Protein AF-A0A9P1BW56-F1 (afdb_monomer_lite)

pLDDT: mean 75.81, std 25.27, range [24.67, 98.69]

Organism: NCBI:txid2562237

Radius of gyration: 23.88 Å; chains: 1; bounding box: 72×47×69 Å

Sequence (304 aa):
MKHCDLHDIPIIEFSRRVSVASLTSDTSGSSTSTWSDEEEQALPVMCGFGGEELKRFHWVPPKGWDEHAQNLGISARNTLHWDGRAPLPIAPIGGKSWLLPCSDKLSLRIAKLQEKLKSCGWKIITSPVHIIESLGNKANLPGFADRIGMVDFLPMHFAAPESAVYPCVLKPCQGEFGKNSYICNSKDEVYKYAPEFSPKKWVLQELVPGNVEFSVSLLVSYGSIMDMVGMRYTYDRAVYIWPNVVEVHRELCLVPLRHVNIMAGSSMKEIMREFCSKAFKVPIVARYSKVLLHNNHPVPRPEK

Secondary structure (DSSP, 8-state):
-PPPP---------------------------------------------S-----EEEES-----HHHHHTT--GGGB----SPSSPPPPPTTS-PEEEESSHHHHHHHHHHHHHHHHTT-EE----HHHHHHHHSTTTHHHHHHHTT-GGGSPPEESSGGGPPSSEEEEESS-STTTT-EEESSHHHHHHH-TT--TTTEEEEE----SEEEEEEEEEETTEEEEEEEEEEEESSSS--TTSS-EEEEEEEPPPHHHHHHHTSHHHHHHHHHHHSSS-------EEEEE--SSPPPPPPPP-

Structure (mmCIF, N/CA/C/O backbone):
data_AF-A0A9P1BW56-F1
#
_entry.id   AF-A0A9P1BW56-F1
#
loop_
_atom_site.group_PDB
_atom_site.id
_atom_site.type_symbol
_atom_site.label_atom_id
_atom_site.label_alt_id
_atom_site.label_comp_id
_atom_site.label_asym_id
_atom_site.label_entity_id
_atom_site.label_seq_id
_atom_site.pdbx_PDB_ins_code
_atom_site.Cartn_x
_atom_site.Cartn_y
_atom_site.Cartn_z
_atom_site.occupancy
_atom_site.B_iso_or_equiv
_atom_site.auth_seq_id
_atom_site.auth_comp_id
_atom_site.auth_asym_id
_atom_site.auth_atom_id
_atom_site.pdbx_PDB_model_num
ATOM 1 N N . MET A 1 1 ? 4.064 -11.583 -38.861 1.00 34.97 1 MET A N 1
ATOM 2 C CA . MET A 1 1 ? 4.492 -11.387 -37.458 1.00 34.97 1 MET A CA 1
ATOM 3 C C . MET A 1 1 ? 5.599 -12.384 -37.176 1.00 34.97 1 MET A C 1
ATOM 5 O O . MET A 1 1 ? 5.361 -13.570 -37.344 1.00 34.97 1 MET A O 1
ATOM 9 N N . LYS A 1 2 ? 6.815 -11.919 -36.875 1.00 25.09 2 LYS A N 1
ATOM 10 C CA . LYS A 1 2 ? 7.948 -12.800 -36.565 1.00 25.09 2 LYS A CA 1
ATOM 11 C C . LYS A 1 2 ? 7.830 -13.240 -35.104 1.00 25.09 2 LYS A C 1
ATOM 13 O O . LYS A 1 2 ? 7.723 -12.383 -34.230 1.00 25.09 2 LYS A O 1
ATOM 18 N N . HIS A 1 3 ? 7.800 -14.549 -34.868 1.00 26.55 3 HIS A N 1
ATOM 19 C CA . HIS A 1 3 ? 7.976 -15.129 -33.541 1.00 26.55 3 HIS A CA 1
ATOM 20 C C . HIS A 1 3 ? 9.370 -14.739 -33.034 1.00 26.55 3 HIS A C 1
ATOM 22 O O . HIS A 1 3 ? 10.361 -14.999 -33.710 1.00 26.55 3 HIS A O 1
ATOM 28 N N . CYS A 1 4 ? 9.439 -14.058 -31.891 1.00 26.91 4 CYS A N 1
ATOM 29 C CA . CYS A 1 4 ? 10.695 -13.878 -31.171 1.00 26.91 4 CYS A CA 1
ATOM 30 C C . CYS A 1 4 ? 10.915 -15.110 -30.292 1.00 26.91 4 CYS A C 1
ATOM 32 O O . CYS A 1 4 ? 10.100 -15.378 -29.405 1.00 26.91 4 CYS A O 1
ATOM 34 N N . ASP A 1 5 ? 12.005 -15.831 -30.547 1.00 27.89 5 ASP A N 1
ATOM 35 C CA . ASP A 1 5 ? 12.479 -16.937 -29.719 1.00 27.89 5 ASP A CA 1
ATOM 36 C C . ASP A 1 5 ? 12.847 -16.450 -28.308 1.00 27.89 5 ASP A C 1
ATOM 38 O O . ASP A 1 5 ? 13.443 -15.389 -28.116 1.00 27.89 5 ASP A O 1
ATOM 42 N N . LEU A 1 6 ? 12.422 -17.222 -27.305 1.00 35.75 6 LEU A N 1
ATOM 43 C CA . LEU A 1 6 ? 12.270 -16.827 -25.897 1.00 35.75 6 LEU A CA 1
ATOM 44 C C . LEU A 1 6 ? 13.257 -17.539 -24.946 1.00 35.75 6 LEU A C 1
ATOM 46 O O . LEU A 1 6 ? 12.950 -17.716 -23.767 1.00 35.75 6 LEU A O 1
ATOM 50 N N . HIS A 1 7 ? 14.434 -17.946 -25.424 1.00 27.62 7 HIS A N 1
ATOM 51 C CA . HIS A 1 7 ? 15.314 -18.842 -24.660 1.00 27.62 7 HIS A CA 1
ATOM 52 C C . HIS A 1 7 ? 16.294 -18.191 -23.660 1.00 27.62 7 HIS A C 1
ATOM 54 O O . HIS A 1 7 ? 16.803 -18.913 -22.812 1.00 27.62 7 HIS A O 1
ATOM 60 N N . ASP A 1 8 ? 16.465 -16.862 -23.617 1.00 29.48 8 ASP A N 1
ATOM 61 C CA . ASP A 1 8 ? 17.537 -16.245 -22.804 1.00 29.48 8 ASP A CA 1
ATOM 62 C C . ASP A 1 8 ? 17.050 -15.250 -21.736 1.00 29.48 8 ASP A C 1
ATOM 64 O O . ASP A 1 8 ? 17.411 -14.069 -21.727 1.00 29.48 8 ASP A O 1
ATOM 68 N N . ILE A 1 9 ? 16.237 -15.712 -20.783 1.00 35.47 9 ILE A N 1
ATOM 69 C CA . ILE A 1 9 ? 16.139 -15.026 -19.485 1.00 35.47 9 ILE A CA 1
ATOM 70 C C . ILE A 1 9 ? 16.822 -15.923 -18.455 1.00 35.47 9 ILE A C 1
ATOM 72 O O . ILE A 1 9 ? 16.232 -16.947 -18.104 1.00 35.47 9 ILE A O 1
ATOM 76 N N . PRO A 1 10 ? 18.019 -15.569 -17.945 1.00 29.70 10 PRO A N 1
ATOM 77 C CA . PRO A 1 10 ? 18.605 -16.301 -16.836 1.00 29.70 10 PRO A CA 1
ATOM 78 C C . PRO A 1 10 ? 17.629 -16.231 -15.661 1.00 29.70 10 PRO A C 1
ATOM 80 O O . PRO A 1 10 ? 17.322 -15.150 -15.146 1.00 29.70 10 PRO A O 1
ATOM 83 N N . ILE A 1 11 ? 17.096 -17.391 -15.278 1.00 32.06 11 ILE A N 1
ATOM 84 C CA . ILE A 1 11 ? 16.455 -17.566 -13.983 1.00 32.06 11 ILE A CA 1
ATOM 85 C C . ILE A 1 11 ? 17.579 -17.336 -12.977 1.00 32.06 11 ILE A C 1
ATOM 87 O O . ILE A 1 11 ? 18.513 -18.125 -12.894 1.00 32.06 11 ILE A O 1
ATOM 91 N N . ILE A 1 12 ? 17.534 -16.206 -12.275 1.00 32.53 12 ILE A N 1
ATOM 92 C CA . ILE A 1 12 ? 18.401 -15.987 -11.123 1.00 32.53 12 ILE A CA 1
ATOM 93 C C . ILE A 1 12 ? 17.912 -16.982 -10.069 1.00 32.53 12 ILE A C 1
ATOM 95 O O . ILE A 1 12 ? 16.892 -16.741 -9.423 1.00 32.53 12 ILE A O 1
ATOM 99 N N . GLU A 1 13 ? 18.586 -18.127 -9.952 1.00 24.67 13 GLU A N 1
ATOM 100 C CA . GLU A 1 13 ? 18.409 -19.029 -8.819 1.00 24.67 13 GLU A CA 1
ATOM 101 C C . GLU A 1 13 ? 18.836 -18.281 -7.556 1.00 24.67 13 GLU A C 1
ATOM 103 O O . GLU A 1 13 ? 20.014 -18.183 -7.216 1.00 24.67 13 GLU A O 1
ATOM 108 N N . PHE A 1 14 ? 17.858 -17.738 -6.835 1.00 30.31 14 PHE A N 1
ATOM 109 C CA . PHE A 1 14 ? 18.041 -17.413 -5.431 1.00 30.31 14 PHE A CA 1
ATOM 110 C C . PHE A 1 14 ? 18.106 -18.738 -4.667 1.00 30.31 14 PHE A C 1
ATOM 112 O O . PHE A 1 14 ? 17.099 -19.233 -4.165 1.00 30.31 14 PHE A O 1
ATOM 119 N N . SER A 1 15 ? 19.298 -19.336 -4.601 1.00 26.56 15 SER A N 1
ATOM 120 C CA . SER A 1 15 ? 19.574 -20.451 -3.697 1.00 26.56 15 SER A CA 1
ATOM 121 C C . SER A 1 15 ? 19.468 -19.945 -2.257 1.00 26.56 15 SER A C 1
ATOM 123 O O . SER A 1 15 ? 20.431 -19.476 -1.653 1.00 26.56 15 SER A O 1
ATOM 125 N N . ARG A 1 16 ? 18.255 -19.978 -1.698 1.00 37.00 16 ARG A N 1
ATOM 126 C CA . ARG A 1 16 ? 18.037 -19.789 -0.265 1.00 37.00 16 ARG A CA 1
ATOM 127 C C . ARG A 1 16 ? 18.418 -21.082 0.448 1.00 37.00 16 ARG A C 1
ATOM 129 O O . ARG A 1 16 ? 17.570 -21.932 0.698 1.00 37.00 16 ARG A O 1
ATOM 136 N N . ARG A 1 17 ? 19.683 -21.198 0.861 1.00 28.56 17 ARG A N 1
ATOM 137 C CA . ARG A 1 17 ? 20.020 -21.991 2.052 1.00 28.56 17 ARG A CA 1
ATOM 138 C C . ARG A 1 17 ? 19.506 -21.238 3.279 1.00 28.56 17 ARG A C 1
ATOM 140 O O . ARG A 1 17 ? 20.259 -20.548 3.954 1.00 28.56 17 ARG A O 1
ATOM 147 N N . VAL A 1 18 ? 18.211 -21.347 3.563 1.00 31.17 18 VAL A N 1
ATOM 148 C CA . VAL A 1 18 ? 17.734 -21.150 4.935 1.00 31.17 18 VAL A CA 1
ATOM 149 C C . VAL A 1 18 ? 17.881 -22.507 5.607 1.00 31.17 18 VAL A C 1
ATOM 151 O O . VAL A 1 18 ? 16.961 -23.320 5.601 1.00 31.17 18 VAL A O 1
ATOM 154 N N . SER A 1 19 ? 19.079 -22.784 6.122 1.00 27.58 19 SER A N 1
ATOM 155 C CA . SER A 1 19 ? 19.258 -23.875 7.074 1.00 27.58 19 SER A CA 1
ATOM 156 C C . SER A 1 19 ? 18.513 -23.479 8.342 1.00 27.58 19 SER A C 1
ATOM 158 O O . SER A 1 19 ? 19.001 -22.680 9.136 1.00 27.58 19 SER A O 1
ATOM 160 N N . VAL A 1 20 ? 17.297 -23.997 8.510 1.00 32.00 20 VAL A N 1
ATOM 161 C CA . VAL A 1 20 ? 16.602 -23.951 9.795 1.00 32.00 20 VAL A CA 1
ATOM 162 C C . VAL A 1 20 ? 17.355 -24.912 10.708 1.00 32.00 20 VAL A C 1
ATOM 164 O O . VAL A 1 20 ? 17.141 -26.121 10.664 1.00 32.00 20 VAL A O 1
ATOM 167 N N . ALA A 1 21 ? 18.309 -24.384 11.473 1.00 28.59 21 ALA A N 1
ATOM 168 C CA . ALA A 1 21 ? 18.941 -25.140 12.539 1.00 28.59 21 ALA A CA 1
ATOM 169 C C . ALA A 1 21 ? 17.858 -25.503 13.565 1.00 28.59 21 ALA A C 1
ATOM 171 O O . ALA A 1 21 ? 17.218 -24.632 14.155 1.00 28.59 21 ALA A O 1
ATOM 172 N N . SER A 1 22 ? 17.619 -26.802 13.721 1.00 29.30 22 SER A N 1
ATOM 173 C CA . SER A 1 22 ? 16.756 -27.363 14.753 1.00 29.30 22 SER A CA 1
ATOM 174 C C . SER A 1 22 ? 17.381 -27.081 16.119 1.00 29.30 22 SER A C 1
ATOM 176 O O . SER A 1 22 ? 18.400 -27.673 16.464 1.00 29.30 22 SER A O 1
ATOM 178 N N . LEU A 1 23 ? 16.784 -26.175 16.893 1.00 30.45 23 LEU A N 1
ATOM 179 C CA . LEU A 1 23 ? 17.118 -25.977 18.302 1.00 30.45 23 LEU A CA 1
ATOM 180 C C . LEU A 1 23 ? 16.496 -27.118 19.116 1.00 30.45 23 LEU A C 1
ATOM 182 O O . LEU A 1 23 ? 15.339 -27.043 19.523 1.00 30.45 23 LEU A O 1
ATOM 186 N N . THR A 1 24 ? 17.260 -28.184 19.341 1.00 32.53 24 THR A N 1
ATOM 187 C CA . THR A 1 24 ? 17.012 -29.113 20.448 1.00 32.53 24 THR A CA 1
ATOM 188 C C . THR A 1 24 ? 17.707 -28.565 21.687 1.00 32.53 24 THR A C 1
ATOM 190 O O . THR A 1 24 ? 18.927 -28.410 21.710 1.00 32.53 24 THR A O 1
ATOM 193 N N . SER A 1 25 ? 16.915 -28.227 22.698 1.00 37.78 25 SER A N 1
ATOM 194 C CA . SER A 1 25 ? 17.378 -27.891 24.037 1.00 37.78 25 SER A CA 1
ATOM 195 C C . SER A 1 25 ? 17.891 -29.148 24.730 1.00 37.78 25 SER A C 1
ATOM 197 O O . SER A 1 25 ? 17.093 -30.045 24.981 1.00 37.78 25 SER A O 1
ATOM 199 N N . ASP A 1 26 ? 19.171 -29.178 25.088 1.00 32.84 26 ASP A N 1
ATOM 200 C CA . ASP A 1 26 ? 19.658 -30.045 26.154 1.00 32.84 26 ASP A CA 1
ATOM 201 C C . ASP A 1 26 ? 20.701 -29.329 27.008 1.00 32.84 26 ASP A C 1
ATOM 203 O O . ASP A 1 26 ? 21.383 -28.391 26.595 1.00 32.84 26 ASP A O 1
ATOM 207 N N . THR A 1 27 ? 20.715 -29.743 28.266 1.00 40.59 27 THR A N 1
ATOM 208 C CA . THR A 1 27 ? 21.212 -29.005 29.421 1.00 40.59 27 THR A CA 1
ATOM 209 C C . THR A 1 27 ? 22.576 -29.557 29.835 1.00 40.59 27 THR A C 1
ATOM 211 O O . THR A 1 27 ? 22.789 -30.763 29.789 1.00 40.59 27 THR A O 1
ATOM 214 N N . SER A 1 28 ? 23.431 -28.680 30.373 1.00 43.50 28 SER A N 1
ATOM 215 C CA . SER A 1 28 ? 24.605 -28.960 31.224 1.00 43.50 28 SER A CA 1
ATOM 216 C C . SER A 1 28 ? 25.867 -29.570 30.586 1.00 43.50 28 SER A C 1
ATOM 218 O O . SER A 1 28 ? 25.848 -30.635 29.985 1.00 43.50 28 SER A O 1
ATOM 220 N N . GLY A 1 29 ? 27.007 -28.909 30.822 1.00 35.25 29 GLY A N 1
ATOM 221 C CA . GLY A 1 29 ? 28.340 -29.454 30.556 1.00 35.25 29 GLY A CA 1
ATOM 222 C C . GLY A 1 29 ? 29.422 -28.378 30.502 1.00 35.25 29 GLY A C 1
ATOM 223 O O . GLY A 1 29 ? 29.647 -27.771 29.464 1.00 35.25 29 GLY A O 1
ATOM 224 N N . SER A 1 30 ? 30.075 -28.132 31.637 1.00 43.94 30 SER A N 1
ATOM 225 C CA . SER A 1 30 ? 31.280 -27.304 31.749 1.00 43.94 30 SER A CA 1
ATOM 226 C C . SER A 1 30 ? 32.489 -28.066 31.205 1.00 43.94 30 SER A C 1
ATOM 228 O O . SER A 1 30 ? 32.797 -29.144 31.712 1.00 43.94 30 SER A O 1
ATOM 230 N N . SER A 1 31 ? 33.198 -27.497 30.229 1.00 37.38 31 SER A N 1
ATOM 231 C CA . SER A 1 31 ? 34.573 -27.892 29.905 1.00 37.38 31 SER A CA 1
ATOM 232 C C . SER A 1 31 ? 35.261 -26.837 29.040 1.00 37.38 31 SER A C 1
ATOM 234 O O . SER A 1 31 ? 34.870 -26.575 27.906 1.00 37.38 31 SER A O 1
ATOM 236 N N . THR A 1 32 ? 36.308 -26.245 29.605 1.00 41.41 32 THR A N 1
ATOM 237 C CA . THR A 1 32 ? 37.300 -25.393 28.950 1.00 41.41 32 THR A CA 1
ATOM 238 C C . THR A 1 32 ? 38.093 -26.183 27.910 1.00 41.41 32 THR A C 1
ATOM 240 O O . THR A 1 32 ? 38.801 -27.123 28.271 1.00 41.41 32 THR A O 1
ATOM 243 N N . SER A 1 33 ? 38.032 -25.771 26.643 1.00 36.00 33 SER A N 1
ATOM 244 C CA . SER A 1 33 ? 38.995 -26.184 25.619 1.00 36.00 33 SER A CA 1
ATOM 245 C C . SER A 1 33 ? 39.446 -24.977 24.808 1.00 36.00 33 SER A C 1
ATOM 247 O O . SER A 1 33 ? 38.627 -24.255 24.243 1.00 36.00 33 SER A O 1
ATOM 249 N N . THR A 1 34 ? 40.756 -24.793 24.781 1.00 42.97 34 THR A N 1
ATOM 250 C CA . THR A 1 34 ? 41.540 -23.832 24.013 1.00 42.97 34 THR A CA 1
ATOM 251 C C . THR A 1 34 ? 41.378 -24.107 22.517 1.00 42.97 34 THR A C 1
ATOM 253 O O . THR A 1 34 ? 41.700 -25.204 22.067 1.00 42.97 34 THR A O 1
ATOM 256 N N . TRP A 1 35 ? 40.876 -23.131 21.758 1.00 32.72 35 TRP A N 1
ATOM 257 C CA . TRP A 1 35 ? 40.854 -23.162 20.294 1.00 32.72 35 TRP A CA 1
ATOM 258 C C . TRP A 1 35 ? 41.879 -22.159 19.781 1.00 32.72 35 TRP A C 1
ATOM 260 O O . TRP A 1 35 ? 41.891 -21.003 20.193 1.00 32.72 35 TRP A O 1
ATOM 270 N N . SER A 1 36 ? 42.788 -22.663 18.958 1.00 36.25 36 SER A N 1
ATOM 271 C CA . SER A 1 36 ? 43.824 -21.924 18.255 1.00 36.25 36 SER A CA 1
ATOM 272 C C . SER A 1 36 ? 43.216 -21.089 17.134 1.00 36.25 36 SER A C 1
ATOM 274 O O . SER A 1 36 ? 42.473 -21.615 16.304 1.00 36.25 36 SER A O 1
ATOM 276 N N . ASP A 1 37 ? 43.579 -19.811 17.118 1.00 36.34 37 ASP A N 1
ATOM 277 C CA . ASP A 1 37 ? 43.318 -18.860 16.044 1.00 36.34 37 ASP A CA 1
ATOM 278 C C . ASP A 1 37 ? 44.071 -19.285 14.770 1.00 36.34 37 ASP A C 1
ATOM 280 O O . ASP A 1 37 ? 45.261 -19.013 14.611 1.00 36.34 37 ASP A O 1
ATOM 284 N N . GLU A 1 38 ? 43.383 -19.963 13.852 1.00 38.28 38 GLU A N 1
ATOM 285 C CA . GLU A 1 38 ? 43.771 -19.989 12.439 1.00 38.28 38 GLU A CA 1
ATOM 286 C C . GLU A 1 38 ? 42.902 -18.969 11.701 1.00 38.28 38 GLU A C 1
ATOM 288 O O . GLU A 1 38 ? 41.774 -19.227 11.285 1.00 38.28 38 GLU A O 1
ATOM 293 N N . GLU A 1 39 ? 43.442 -17.755 11.626 1.00 37.12 39 GLU A N 1
ATOM 294 C CA . GLU A 1 39 ? 42.880 -16.611 10.924 1.00 37.12 39 GLU A CA 1
ATOM 295 C C . GLU A 1 39 ? 42.938 -16.878 9.410 1.00 37.12 39 GLU A C 1
ATOM 297 O O . GLU A 1 39 ? 43.963 -16.718 8.742 1.00 37.12 39 GLU A O 1
ATOM 302 N N . GLU A 1 40 ? 41.819 -17.358 8.873 1.00 34.66 40 GLU A N 1
ATOM 303 C CA . GLU A 1 40 ? 41.580 -17.560 7.449 1.00 34.66 40 GLU A CA 1
ATOM 304 C C . GLU A 1 40 ? 41.659 -16.200 6.731 1.00 34.66 40 GLU A C 1
ATOM 306 O O . GLU A 1 40 ? 40.741 -15.377 6.788 1.00 34.66 40 GLU A O 1
ATOM 311 N N . GLN A 1 41 ? 42.792 -15.931 6.073 1.00 33.50 41 GLN A N 1
ATOM 312 C CA . GLN A 1 41 ? 42.970 -14.753 5.224 1.00 33.50 41 GLN A CA 1
ATOM 313 C C . GLN A 1 41 ? 42.002 -14.822 4.038 1.00 33.50 41 GLN A C 1
ATOM 315 O O . GLN A 1 41 ? 42.298 -15.396 2.988 1.00 33.50 41 GLN A O 1
ATOM 320 N N . ALA A 1 42 ? 40.838 -14.195 4.197 1.00 33.16 42 ALA A N 1
ATOM 321 C CA . ALA A 1 42 ? 39.928 -13.904 3.106 1.00 33.16 42 ALA A CA 1
ATOM 322 C C . ALA A 1 42 ? 40.635 -12.978 2.106 1.00 33.16 42 ALA A C 1
ATOM 324 O O . ALA A 1 42 ? 40.807 -11.779 2.338 1.00 33.16 42 ALA A O 1
ATOM 325 N N . LEU A 1 43 ? 41.065 -13.547 0.979 1.00 29.83 43 LEU A N 1
ATOM 326 C CA . LEU A 1 43 ? 41.562 -12.770 -0.146 1.00 29.83 43 LEU A CA 1
ATOM 327 C C . LEU A 1 43 ? 40.463 -11.795 -0.605 1.00 29.83 43 LEU A C 1
ATOM 329 O O . LEU A 1 43 ? 39.317 -12.216 -0.801 1.00 29.83 43 LEU A O 1
ATOM 333 N N . PRO A 1 44 ? 40.777 -10.504 -0.809 1.00 32.09 44 PRO A N 1
ATOM 334 C CA . PRO A 1 44 ? 39.810 -9.551 -1.320 1.00 32.09 44 PRO A CA 1
ATOM 335 C C . PRO A 1 44 ? 39.358 -9.995 -2.712 1.00 32.09 44 PRO A C 1
ATOM 337 O O . PRO A 1 44 ? 40.172 -10.173 -3.621 1.00 32.09 44 PRO A O 1
ATOM 340 N N . VAL A 1 45 ? 38.045 -10.160 -2.881 1.00 31.64 45 VAL A N 1
ATOM 341 C CA . VAL A 1 45 ? 37.415 -10.322 -4.193 1.00 31.64 45 VAL A CA 1
ATOM 342 C C . VAL A 1 45 ? 37.703 -9.052 -4.992 1.00 31.64 45 VAL A C 1
ATOM 344 O O . VAL A 1 45 ? 37.053 -8.021 -4.835 1.00 31.64 45 VAL A O 1
ATOM 347 N N . MET A 1 46 ? 38.740 -9.120 -5.821 1.00 26.28 46 MET A N 1
ATOM 348 C CA . MET A 1 46 ? 39.112 -8.081 -6.770 1.00 26.28 46 MET A CA 1
ATOM 349 C C . MET A 1 46 ? 38.042 -8.025 -7.864 1.00 26.28 46 MET A C 1
ATOM 351 O O . MET A 1 46 ? 38.104 -8.750 -8.856 1.00 26.28 46 MET A O 1
ATOM 355 N N . CYS A 1 47 ? 37.038 -7.167 -7.682 1.00 30.14 47 CYS A N 1
ATOM 356 C CA . CYS A 1 47 ? 36.124 -6.789 -8.753 1.00 30.14 47 CYS A CA 1
ATOM 357 C C . CYS A 1 47 ? 36.925 -6.064 -9.844 1.00 30.14 47 CYS A C 1
ATOM 359 O O . CYS A 1 47 ? 37.453 -4.975 -9.626 1.00 30.14 47 CYS A O 1
ATOM 361 N N . GLY A 1 48 ? 37.044 -6.693 -11.014 1.00 34.88 48 GLY A N 1
ATOM 362 C CA . GLY A 1 48 ? 37.747 -6.139 -12.165 1.00 34.88 48 GLY A CA 1
ATOM 363 C C . GLY A 1 48 ? 37.165 -4.794 -12.604 1.00 34.88 48 GLY A C 1
ATOM 364 O O . GLY A 1 48 ? 35.997 -4.692 -12.973 1.00 34.88 48 GLY A O 1
ATOM 365 N N . PHE A 1 49 ? 38.005 -3.763 -12.601 1.00 42.44 49 PHE A N 1
ATOM 366 C CA . PHE A 1 49 ? 37.738 -2.471 -13.223 1.00 42.44 49 PHE A CA 1
ATOM 367 C C . PHE A 1 49 ? 37.996 -2.590 -14.731 1.00 42.44 49 PHE A C 1
ATOM 369 O O . PHE A 1 49 ? 39.143 -2.752 -15.141 1.00 42.44 49 PHE A O 1
ATOM 376 N N . GLY A 1 50 ? 36.955 -2.530 -15.570 1.00 42.94 50 GLY A N 1
ATOM 377 C CA . GLY A 1 50 ? 37.167 -2.596 -17.024 1.00 42.94 50 GLY A CA 1
ATOM 378 C C . GLY A 1 50 ? 35.954 -2.496 -17.952 1.00 42.94 50 GLY A C 1
ATOM 379 O O . GLY A 1 50 ? 36.106 -2.710 -19.150 1.00 42.94 50 GLY A O 1
ATOM 380 N N . GLY A 1 51 ? 34.763 -2.163 -17.457 1.00 52.25 51 GLY A N 1
ATOM 381 C CA . GLY A 1 51 ? 33.606 -1.856 -18.298 1.00 52.25 51 GLY A CA 1
ATOM 382 C C . GLY A 1 51 ? 32.655 -0.949 -17.533 1.00 52.25 51 GLY A C 1
ATOM 383 O O . GLY A 1 51 ? 32.478 -1.143 -16.333 1.00 52.25 51 GLY A O 1
ATOM 384 N N . GLU A 1 52 ? 32.079 0.063 -18.184 1.00 59.25 52 GLU A N 1
ATOM 385 C CA . GLU A 1 52 ? 31.002 0.844 -17.572 1.00 59.25 52 GLU A CA 1
ATOM 386 C C . GLU A 1 52 ? 29.878 -0.116 -17.177 1.00 59.25 52 GLU A C 1
ATOM 388 O O . GLU A 1 52 ? 29.172 -0.662 -18.026 1.00 59.25 52 GLU A O 1
ATOM 393 N N . GLU A 1 53 ? 29.748 -0.371 -15.878 1.00 66.06 53 GLU A N 1
ATOM 394 C CA . GLU A 1 53 ? 28.724 -1.251 -15.344 1.00 66.06 53 GLU A CA 1
ATOM 395 C C . GLU A 1 53 ? 27.355 -0.640 -15.666 1.00 66.06 53 GLU A C 1
ATOM 397 O O . GLU A 1 53 ? 26.924 0.355 -15.073 1.00 66.06 53 GLU A O 1
ATOM 402 N N . LEU A 1 54 ? 26.692 -1.194 -16.685 1.00 67.38 54 LEU A N 1
ATOM 403 C CA . LEU A 1 54 ? 25.398 -0.722 -17.160 1.00 67.38 54 LEU A CA 1
ATOM 404 C C . LEU A 1 54 ? 24.378 -0.828 -16.028 1.00 67.38 54 LEU A C 1
ATOM 406 O O . LEU A 1 54 ? 23.871 -1.902 -15.699 1.00 67.38 54 LEU A O 1
ATOM 410 N N . LYS A 1 55 ? 24.045 0.326 -15.453 1.00 73.38 55 LYS A N 1
ATOM 411 C CA . LYS A 1 55 ? 23.077 0.443 -14.366 1.00 73.38 55 LYS A CA 1
ATOM 412 C C . LYS A 1 55 ? 21.708 -0.027 -14.827 1.00 73.38 55 LYS A C 1
ATOM 414 O O . LYS A 1 55 ? 21.022 0.609 -15.633 1.00 73.38 55 LYS A O 1
ATOM 419 N N . ARG A 1 56 ? 21.306 -1.173 -14.288 1.00 83.38 56 ARG A N 1
ATOM 420 C CA . ARG A 1 56 ? 20.079 -1.855 -14.693 1.00 83.38 56 ARG A CA 1
ATOM 421 C C . ARG A 1 56 ? 18.824 -1.246 -14.072 1.00 83.38 56 ARG A C 1
ATOM 423 O O . ARG A 1 56 ? 17.781 -1.303 -14.712 1.00 83.38 56 ARG A O 1
ATOM 430 N N . PHE A 1 57 ? 18.893 -0.658 -12.880 1.00 87.56 57 PHE A N 1
ATOM 431 C CA . PHE A 1 57 ? 17.719 -0.178 -12.139 1.00 87.56 57 PHE A CA 1
ATOM 432 C C . PHE A 1 57 ? 17.887 1.274 -11.706 1.00 87.56 57 PHE A C 1
ATOM 434 O O . PHE A 1 57 ? 18.955 1.641 -11.224 1.00 87.56 57 PHE A O 1
ATOM 441 N N . HIS A 1 58 ? 16.830 2.073 -11.863 1.00 89.75 58 HIS A N 1
ATOM 442 C CA . HIS A 1 58 ? 16.769 3.469 -11.447 1.00 89.75 58 HIS A CA 1
ATOM 443 C C . HIS A 1 58 ? 15.547 3.723 -10.565 1.00 89.75 58 HIS A C 1
ATOM 445 O O . HIS A 1 58 ? 14.418 3.430 -10.960 1.00 89.75 58 HIS A O 1
ATOM 451 N N . TRP A 1 59 ? 15.772 4.288 -9.383 1.00 89.56 59 TRP A N 1
ATOM 452 C CA . TRP A 1 59 ? 14.730 4.632 -8.417 1.00 89.56 59 TRP A CA 1
ATOM 453 C C . TRP A 1 59 ? 14.208 6.050 -8.609 1.00 89.56 59 TRP A C 1
ATOM 455 O O . TRP A 1 59 ? 14.987 6.978 -8.835 1.00 89.56 59 TRP A O 1
ATOM 465 N N . VAL A 1 60 ? 12.891 6.222 -8.484 1.00 90.25 60 VAL A N 1
ATOM 466 C CA . VAL A 1 60 ? 12.245 7.532 -8.575 1.00 90.25 60 VAL A CA 1
ATOM 467 C C . VAL A 1 60 ? 11.097 7.686 -7.551 1.00 90.25 60 VAL A C 1
ATOM 469 O O . VAL A 1 60 ? 10.244 6.800 -7.467 1.00 90.25 60 VAL A O 1
ATOM 472 N N . PRO A 1 61 ? 11.014 8.796 -6.780 1.00 86.38 61 PRO A N 1
ATOM 473 C CA . PRO A 1 61 ? 12.067 9.799 -6.640 1.00 86.38 61 PRO A CA 1
ATOM 474 C C . PRO A 1 61 ? 13.225 9.180 -5.835 1.00 86.38 61 PRO A C 1
ATOM 476 O O . PRO A 1 61 ? 13.114 8.030 -5.398 1.00 86.38 61 PRO A O 1
ATOM 479 N N . PRO A 1 62 ? 14.326 9.903 -5.592 1.00 82.00 62 PRO A N 1
ATOM 480 C CA . PRO A 1 62 ? 15.355 9.403 -4.699 1.00 82.00 62 PRO A CA 1
ATOM 481 C C . PRO A 1 62 ? 14.737 9.193 -3.316 1.00 82.00 62 PRO A C 1
ATOM 483 O O . PRO A 1 62 ? 14.214 10.125 -2.704 1.00 82.00 62 PRO A O 1
ATOM 486 N N . LYS A 1 63 ? 14.743 7.946 -2.854 1.00 74.19 63 LYS A N 1
ATOM 487 C CA . LYS A 1 63 ? 14.473 7.590 -1.463 1.00 74.19 63 LYS A CA 1
ATOM 488 C C . LYS A 1 63 ? 15.826 7.437 -0.770 1.00 74.19 63 LYS A C 1
ATOM 490 O O . LYS A 1 63 ? 16.808 7.138 -1.449 1.00 74.19 63 LYS A O 1
ATOM 495 N N . GLY A 1 64 ? 15.883 7.716 0.534 1.00 62.91 64 GLY A N 1
ATOM 496 C CA . GLY A 1 64 ? 17.124 7.668 1.313 1.00 62.91 64 GLY A CA 1
ATOM 497 C C . GLY A 1 64 ? 17.954 6.423 0.993 1.00 62.91 64 GLY A C 1
ATOM 498 O O . GLY A 1 64 ? 17.405 5.341 0.798 1.00 62.91 64 GLY A O 1
ATOM 499 N N . TRP A 1 65 ? 19.266 6.611 0.875 1.00 59.19 65 TRP A N 1
ATOM 500 C CA . TRP A 1 65 ? 20.210 5.554 0.528 1.00 59.19 65 TRP A CA 1
ATOM 501 C C . TRP A 1 65 ? 20.519 4.729 1.781 1.00 59.19 65 TRP A C 1
ATOM 503 O O . TRP A 1 65 ? 21.509 4.971 2.467 1.00 59.19 65 TRP A O 1
ATOM 513 N N . ASP A 1 66 ? 19.601 3.830 2.129 1.00 64.62 66 ASP A N 1
ATOM 514 C CA . ASP A 1 66 ? 19.756 2.912 3.254 1.00 64.62 66 ASP A CA 1
ATOM 515 C C . ASP A 1 66 ? 20.555 1.657 2.857 1.00 64.62 66 ASP A C 1
ATOM 517 O O . ASP A 1 66 ? 20.852 1.406 1.685 1.00 64.62 66 ASP A O 1
ATOM 521 N N . GLU A 1 67 ? 20.930 0.864 3.858 1.00 66.81 67 GLU A N 1
ATOM 522 C CA . GLU A 1 67 ? 21.660 -0.399 3.695 1.00 66.81 67 GLU A CA 1
ATOM 523 C C . GLU A 1 67 ? 20.953 -1.362 2.718 1.00 66.81 67 GLU A C 1
ATOM 525 O O . GLU A 1 67 ? 21.595 -2.103 1.973 1.00 66.81 67 GLU A O 1
ATOM 530 N N . HIS A 1 68 ? 19.619 -1.306 2.630 1.00 66.06 68 HIS A N 1
ATOM 531 C CA . HIS A 1 68 ? 18.855 -2.122 1.688 1.00 66.06 68 HIS A CA 1
ATOM 532 C C . HIS A 1 68 ? 19.102 -1.725 0.228 1.00 66.06 68 HIS A C 1
ATOM 534 O O . HIS A 1 68 ? 19.225 -2.604 -0.626 1.00 66.06 68 HIS A O 1
ATOM 540 N N . ALA A 1 69 ? 19.205 -0.428 -0.076 1.00 67.06 69 ALA A N 1
ATOM 541 C CA . ALA A 1 69 ? 19.573 0.040 -1.413 1.00 67.06 69 ALA A CA 1
ATOM 542 C C . ALA A 1 69 ? 20.977 -0.442 -1.816 1.00 67.06 69 ALA A C 1
ATOM 544 O O . ALA A 1 69 ? 21.183 -0.891 -2.947 1.00 67.06 69 ALA A O 1
ATOM 545 N N . GLN A 1 70 ? 21.922 -0.404 -0.871 1.00 69.12 70 GLN A N 1
ATOM 546 C CA . GLN A 1 70 ? 23.301 -0.860 -1.071 1.00 69.12 70 GLN A CA 1
ATOM 547 C C . GLN A 1 70 ? 23.361 -2.353 -1.397 1.00 69.12 70 GLN A C 1
ATOM 549 O O . GLN A 1 70 ? 23.966 -2.735 -2.398 1.00 69.12 70 GLN A O 1
ATOM 554 N N . ASN A 1 71 ? 22.649 -3.178 -0.625 1.00 67.44 71 ASN A N 1
ATOM 555 C CA . ASN A 1 71 ? 22.596 -4.631 -0.816 1.00 67.44 71 ASN A CA 1
ATOM 556 C C . ASN A 1 71 ? 21.965 -5.050 -2.155 1.00 67.44 71 ASN A C 1
ATOM 558 O O . ASN A 1 71 ? 22.203 -6.156 -2.634 1.00 67.44 71 ASN A O 1
ATOM 562 N N . LEU A 1 72 ? 21.184 -4.172 -2.791 1.00 64.25 72 LEU A N 1
ATOM 563 C CA . LEU A 1 72 ? 20.633 -4.392 -4.132 1.00 64.25 72 LEU A CA 1
ATOM 564 C C . LEU A 1 72 ? 21.566 -3.919 -5.262 1.00 64.25 72 LEU A C 1
ATOM 566 O O . LEU A 1 72 ? 21.163 -3.927 -6.428 1.00 64.25 72 LEU A O 1
ATOM 570 N N . GLY A 1 73 ? 22.782 -3.460 -4.945 1.00 65.00 73 GLY A N 1
ATOM 571 C CA . GLY A 1 73 ? 23.695 -2.847 -5.915 1.00 65.00 73 GLY A CA 1
ATOM 572 C C . GLY A 1 73 ? 23.175 -1.510 -6.45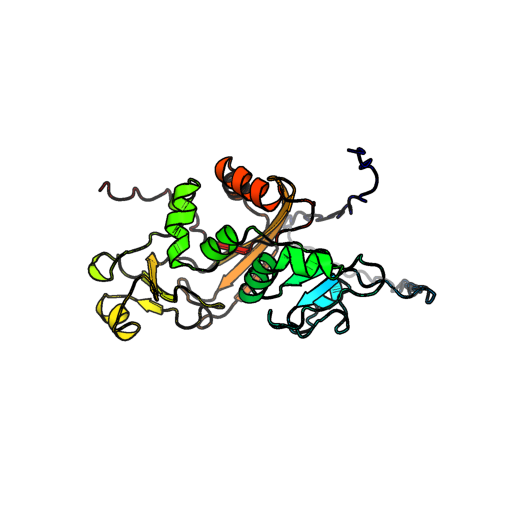9 1.00 65.00 73 GLY A C 1
ATOM 573 O O . GLY A 1 73 ? 23.588 -1.045 -7.525 1.00 65.00 73 GLY A O 1
ATOM 574 N N . ILE A 1 74 ? 22.229 -0.875 -5.760 1.00 65.44 74 ILE A N 1
ATOM 575 C CA . ILE A 1 74 ? 21.637 0.396 -6.172 1.00 65.44 74 ILE A CA 1
ATOM 576 C C . ILE A 1 74 ? 22.461 1.509 -5.536 1.00 65.44 74 ILE A C 1
ATOM 578 O O . ILE A 1 74 ? 22.282 1.890 -4.380 1.00 65.44 74 ILE A O 1
ATOM 582 N N . SER A 1 75 ? 23.404 2.050 -6.306 1.00 68.62 75 SER A N 1
ATOM 583 C CA . SER A 1 75 ? 24.183 3.207 -5.857 1.00 68.62 75 SER A CA 1
ATOM 584 C C . SER A 1 75 ? 23.307 4.466 -5.781 1.00 68.62 75 SER A C 1
ATOM 586 O O . SER A 1 75 ? 22.324 4.586 -6.513 1.00 68.62 75 SER A O 1
ATOM 588 N N . ALA A 1 76 ? 23.690 5.463 -4.975 1.00 66.19 76 ALA A N 1
ATOM 589 C CA . ALA A 1 76 ? 23.016 6.770 -4.946 1.00 66.19 76 ALA A CA 1
ATOM 590 C C . ALA A 1 76 ? 22.921 7.414 -6.348 1.00 66.19 76 ALA A C 1
ATOM 592 O O . ALA A 1 76 ? 21.960 8.109 -6.677 1.00 66.19 76 ALA A O 1
ATOM 593 N N . ARG A 1 77 ? 23.884 7.092 -7.223 1.00 71.31 77 ARG A N 1
ATOM 594 C CA . ARG A 1 77 ? 23.926 7.502 -8.632 1.00 71.31 77 ARG A CA 1
ATOM 595 C C . ARG A 1 77 ? 22.899 6.769 -9.522 1.00 71.31 77 ARG A C 1
ATOM 597 O O . ARG A 1 77 ? 22.903 6.977 -10.732 1.00 71.31 77 ARG A O 1
ATOM 604 N N . ASN A 1 78 ? 22.088 5.868 -8.968 1.00 80.56 78 ASN A N 1
ATOM 605 C CA . ASN A 1 78 ? 21.004 5.138 -9.638 1.00 80.56 78 ASN A CA 1
ATOM 606 C C . ASN A 1 78 ? 19.632 5.671 -9.190 1.00 80.56 78 ASN A C 1
ATOM 608 O O . ASN A 1 78 ? 18.623 4.972 -9.244 1.00 80.56 78 ASN A O 1
ATOM 612 N N . THR A 1 79 ? 19.587 6.914 -8.721 1.00 85.62 79 THR A N 1
ATOM 613 C CA . THR A 1 79 ? 18.349 7.606 -8.374 1.00 85.62 79 THR A CA 1
ATOM 614 C C . THR A 1 79 ? 18.088 8.724 -9.375 1.00 85.62 79 THR A C 1
ATOM 616 O O . THR A 1 79 ? 19.011 9.274 -9.977 1.00 85.62 79 THR A O 1
ATOM 619 N N . LEU A 1 80 ? 16.815 9.026 -9.603 1.00 88.19 80 LEU A N 1
ATOM 620 C CA . LEU A 1 80 ? 16.375 10.044 -10.544 1.00 88.19 80 LEU A CA 1
ATOM 621 C C . LEU A 1 80 ? 15.442 11.013 -9.826 1.00 88.19 80 LEU A C 1
ATOM 623 O O . LEU A 1 80 ? 14.416 10.608 -9.284 1.00 88.19 80 LEU A O 1
ATOM 627 N N . HIS A 1 81 ? 15.758 12.305 -9.878 1.00 90.50 81 HIS A N 1
ATOM 628 C CA . HIS A 1 81 ? 14.840 13.354 -9.450 1.00 90.50 81 HIS A CA 1
ATOM 629 C C . HIS A 1 81 ? 13.782 13.587 -10.531 1.00 90.50 81 HIS A C 1
ATOM 631 O O . HIS A 1 81 ? 13.967 14.381 -11.448 1.00 90.50 81 HIS A O 1
ATOM 637 N N . TRP A 1 82 ? 12.663 12.876 -10.426 1.00 93.50 82 TRP A N 1
ATOM 638 C CA . TRP A 1 82 ? 11.500 13.077 -11.281 1.00 93.50 82 TRP A CA 1
ATOM 639 C C . TRP A 1 82 ? 10.224 12.913 -10.456 1.00 93.50 82 TRP A C 1
ATOM 641 O O . TRP A 1 82 ? 10.109 12.013 -9.630 1.00 93.50 82 TRP A O 1
ATOM 651 N N . ASP A 1 83 ? 9.262 13.810 -10.644 1.00 92.06 83 ASP A N 1
ATOM 652 C CA . ASP A 1 83 ? 8.041 13.884 -9.831 1.00 92.06 83 ASP A CA 1
ATOM 653 C C . ASP A 1 83 ? 6.777 13.449 -10.594 1.00 92.06 83 ASP A C 1
ATOM 655 O O . ASP A 1 83 ? 5.651 13.599 -10.104 1.00 92.06 83 ASP A O 1
ATOM 659 N N . GLY A 1 84 ? 6.959 12.893 -11.794 1.00 93.31 84 GLY A N 1
ATOM 660 C CA . GLY A 1 84 ? 5.870 12.474 -12.667 1.00 93.31 84 GLY A CA 1
ATOM 661 C C . GLY A 1 84 ? 5.403 13.540 -13.664 1.00 93.31 84 GLY A C 1
ATOM 662 O O . GLY A 1 84 ? 4.460 13.266 -14.409 1.00 93.31 84 GLY A O 1
ATOM 663 N N . ARG A 1 85 ? 5.992 14.748 -13.673 1.00 94.69 85 ARG A N 1
ATOM 664 C CA . ARG A 1 85 ? 5.648 15.842 -14.605 1.00 94.69 85 ARG A CA 1
ATOM 665 C C . ARG A 1 85 ? 6.605 15.915 -15.798 1.00 94.69 85 ARG A C 1
ATOM 667 O O . ARG A 1 85 ? 7.595 15.198 -15.859 1.00 94.69 85 ARG A O 1
ATOM 674 N N . ALA A 1 86 ? 6.273 16.741 -16.787 1.00 94.12 86 ALA A N 1
ATOM 675 C CA . ALA A 1 86 ? 7.162 17.007 -17.914 1.00 94.12 86 ALA A CA 1
ATOM 676 C C . ALA A 1 86 ? 8.381 17.858 -17.476 1.00 94.12 86 ALA A C 1
ATOM 678 O O . ALA A 1 86 ? 8.227 18.674 -16.565 1.00 94.12 86 ALA A O 1
ATOM 679 N N . PRO A 1 87 ? 9.548 17.719 -18.137 1.00 96.19 87 PRO A N 1
ATOM 680 C CA . PRO A 1 87 ? 9.829 16.775 -19.224 1.00 96.19 87 PRO A CA 1
ATOM 681 C C . PRO A 1 87 ? 9.917 15.320 -18.733 1.00 96.19 87 PRO A C 1
ATOM 683 O O . PRO A 1 87 ? 10.208 15.058 -17.569 1.00 96.19 87 PRO A O 1
ATOM 686 N N . LEU A 1 88 ? 9.636 14.362 -19.624 1.00 96.56 88 LEU A N 1
ATOM 687 C CA . LEU A 1 88 ? 9.824 12.945 -19.304 1.00 96.56 88 LEU A CA 1
ATOM 688 C C . LEU A 1 88 ? 11.323 12.619 -19.284 1.00 96.56 88 LEU A C 1
ATOM 690 O O . LEU A 1 88 ? 12.044 13.078 -20.172 1.00 96.56 88 LEU A O 1
ATOM 694 N N . PRO A 1 89 ? 11.801 11.826 -18.313 1.00 95.56 89 PRO A N 1
ATOM 695 C CA . PRO A 1 89 ? 13.201 11.444 -18.267 1.00 95.56 89 PRO A CA 1
ATOM 696 C C . PRO A 1 89 ? 13.543 10.526 -19.442 1.00 95.56 89 PRO A C 1
ATOM 698 O O . PRO A 1 89 ? 12.783 9.613 -19.767 1.00 95.56 89 PRO A O 1
ATOM 701 N N . ILE A 1 90 ? 14.710 10.735 -20.044 1.00 95.19 90 ILE A N 1
ATOM 702 C CA . ILE A 1 90 ? 15.257 9.860 -21.086 1.00 95.19 90 ILE A CA 1
ATOM 703 C C . ILE A 1 90 ? 16.034 8.731 -20.402 1.00 95.19 90 ILE A C 1
ATOM 705 O O . ILE A 1 90 ? 16.764 8.980 -19.440 1.00 95.19 90 ILE A O 1
ATOM 709 N N . ALA A 1 91 ? 15.850 7.491 -20.857 1.00 93.62 91 ALA A N 1
ATOM 710 C CA . ALA A 1 91 ? 16.607 6.364 -20.330 1.00 93.62 91 ALA A CA 1
ATOM 711 C C . ALA A 1 91 ? 18.095 6.486 -20.698 1.00 93.62 91 ALA A C 1
ATOM 713 O O . ALA A 1 91 ? 18.416 7.002 -21.772 1.00 93.62 91 ALA A O 1
ATOM 714 N N . PRO A 1 92 ? 19.014 5.986 -19.853 1.00 90.94 92 PRO A N 1
ATOM 715 C CA . PRO A 1 92 ? 20.423 5.900 -20.211 1.00 90.94 92 PRO A CA 1
ATOM 716 C C . PRO A 1 92 ? 20.644 5.189 -21.554 1.00 90.94 92 PRO A C 1
ATOM 718 O O . PRO A 1 92 ? 19.882 4.295 -21.948 1.00 90.94 92 PRO A O 1
ATOM 721 N N . ILE A 1 93 ? 21.717 5.580 -22.246 1.00 85.75 93 ILE A N 1
ATOM 722 C CA . ILE A 1 93 ? 22.113 5.002 -23.534 1.00 85.75 93 ILE A CA 1
ATOM 723 C C . ILE A 1 93 ? 22.222 3.474 -23.394 1.00 85.75 93 ILE A C 1
ATOM 725 O O . ILE A 1 93 ? 22.774 2.957 -22.426 1.00 85.75 93 ILE A O 1
ATOM 729 N N . GLY A 1 94 ? 21.649 2.748 -24.357 1.00 81.81 94 GLY A N 1
ATOM 730 C CA . GLY A 1 94 ? 21.596 1.282 -24.358 1.00 81.81 94 GLY A CA 1
ATOM 731 C C . GLY A 1 94 ? 20.236 0.679 -23.988 1.00 81.81 94 GLY A C 1
ATOM 732 O O . GLY A 1 94 ? 20.067 -0.527 -24.151 1.00 81.81 94 GLY A O 1
ATOM 733 N N . GLY A 1 95 ? 19.254 1.477 -23.535 1.00 68.88 95 GLY A N 1
ATOM 734 C CA . GLY A 1 95 ? 17.824 1.101 -23.504 1.00 68.88 95 GLY A CA 1
ATOM 735 C C . GLY A 1 95 ? 17.467 -0.118 -22.639 1.00 68.88 95 GLY A C 1
ATOM 736 O O . GLY A 1 95 ? 16.445 -0.776 -22.847 1.00 68.88 95 GLY A O 1
ATOM 737 N N . LYS A 1 96 ? 18.332 -0.484 -21.686 1.00 82.62 96 LYS A N 1
ATOM 738 C CA . LYS A 1 96 ? 18.165 -1.679 -20.841 1.00 82.62 96 LYS A CA 1
ATOM 739 C C . LYS A 1 96 ? 17.799 -1.367 -19.389 1.00 82.62 96 LYS A C 1
ATOM 741 O O . LYS A 1 96 ? 17.599 -2.317 -18.629 1.00 82.62 96 LYS A O 1
ATOM 746 N N . SER A 1 97 ? 17.667 -0.090 -19.035 1.00 91.00 97 SER A N 1
ATOM 747 C CA . SER A 1 97 ? 17.416 0.366 -17.668 1.00 91.00 97 SER A CA 1
ATOM 748 C C . SER A 1 97 ? 15.933 0.323 -17.298 1.00 91.00 97 SER A C 1
ATOM 750 O O . SER A 1 97 ? 15.056 0.688 -18.082 1.00 91.00 97 SER A O 1
ATOM 752 N N . TRP A 1 98 ? 15.661 -0.120 -16.076 1.00 92.69 98 TRP A N 1
ATOM 753 C CA . TRP A 1 98 ? 14.336 -0.184 -15.475 1.00 92.69 98 TRP A CA 1
ATOM 754 C C . TRP A 1 98 ? 14.072 1.055 -14.626 1.00 92.69 98 TRP A C 1
ATOM 756 O O . TRP A 1 98 ? 14.919 1.426 -13.814 1.00 92.69 98 TRP A O 1
ATOM 766 N N . LEU A 1 99 ? 12.891 1.654 -14.772 1.00 92.94 99 LEU A N 1
ATOM 767 C CA . LEU A 1 99 ? 12.424 2.735 -13.905 1.00 92.94 99 LEU A CA 1
ATOM 768 C C . LEU A 1 99 ? 11.509 2.158 -12.821 1.00 92.94 99 LEU A C 1
ATOM 770 O O . LEU A 1 99 ? 10.465 1.583 -13.136 1.00 92.94 99 LEU A O 1
ATOM 774 N N . LEU A 1 100 ? 11.898 2.310 -11.556 1.00 91.31 100 LEU A N 1
ATOM 775 C CA . LEU A 1 100 ? 11.194 1.745 -10.408 1.00 91.31 100 LEU A CA 1
ATOM 776 C C . LEU A 1 100 ? 10.643 2.865 -9.511 1.00 91.31 100 LEU A C 1
ATOM 778 O O . LEU A 1 100 ? 11.416 3.712 -9.052 1.00 91.31 100 LEU A O 1
ATOM 782 N N . PRO A 1 101 ? 9.329 2.885 -9.233 1.00 92.25 101 PRO A N 1
ATOM 783 C CA . PRO A 1 101 ? 8.752 3.850 -8.310 1.00 92.25 101 PRO A CA 1
ATOM 784 C C . PRO A 1 101 ? 9.116 3.525 -6.856 1.00 92.25 101 PRO A C 1
ATOM 786 O O . PRO A 1 101 ? 9.076 2.374 -6.430 1.00 92.25 101 PRO A O 1
ATOM 789 N N . CYS A 1 102 ? 9.382 4.561 -6.065 1.00 88.00 102 CYS A N 1
ATOM 790 C CA . CYS A 1 102 ? 9.620 4.474 -4.621 1.00 88.00 102 CYS A CA 1
ATOM 791 C C . CYS A 1 102 ? 8.448 5.009 -3.777 1.00 88.00 102 CYS A C 1
ATOM 793 O O . CYS A 1 102 ? 8.568 5.107 -2.553 1.00 88.00 102 CYS A O 1
ATOM 795 N N . SER A 1 103 ? 7.334 5.379 -4.420 1.00 87.12 103 SER A N 1
ATOM 796 C CA . SER A 1 103 ? 6.086 5.813 -3.775 1.00 87.12 103 SER A CA 1
ATOM 797 C C . SER A 1 103 ? 4.869 5.440 -4.618 1.00 87.12 103 SER A C 1
ATOM 799 O O . SER A 1 103 ? 4.954 5.412 -5.849 1.00 87.12 103 SER A O 1
ATOM 801 N N . ASP A 1 104 ? 3.715 5.261 -3.976 1.00 87.56 104 ASP A N 1
ATOM 802 C CA . ASP A 1 104 ? 2.459 4.904 -4.649 1.00 87.56 104 ASP A CA 1
ATOM 803 C C . ASP A 1 104 ? 2.014 5.976 -5.647 1.00 87.56 104 ASP A C 1
ATOM 805 O O . ASP A 1 104 ? 1.559 5.682 -6.758 1.00 87.56 104 ASP A O 1
ATOM 809 N N . LYS A 1 105 ? 2.219 7.250 -5.288 1.00 91.25 105 LYS A N 1
ATOM 810 C CA . LYS A 1 105 ? 1.937 8.387 -6.170 1.00 91.25 105 LYS A CA 1
ATOM 811 C C . LYS A 1 105 ? 2.705 8.271 -7.484 1.00 91.25 105 LYS A C 1
ATOM 813 O O . LYS A 1 105 ? 2.126 8.521 -8.543 1.00 91.25 105 LYS A O 1
ATOM 818 N N . LEU A 1 106 ? 3.990 7.914 -7.436 1.00 92.62 106 LEU A N 1
ATOM 819 C CA . LEU A 1 106 ? 4.772 7.735 -8.656 1.00 92.62 106 LEU A CA 1
ATOM 820 C C . LEU A 1 106 ? 4.483 6.426 -9.367 1.00 92.62 106 LEU A C 1
ATOM 822 O O . LEU A 1 106 ? 4.471 6.442 -10.594 1.00 92.62 106 LEU A O 1
ATOM 826 N N . SER A 1 107 ? 4.165 5.347 -8.652 1.00 92.94 107 SER A N 1
ATOM 827 C CA . SER A 1 107 ? 3.665 4.117 -9.276 1.00 92.94 107 SER A CA 1
ATOM 828 C C . SER A 1 107 ? 2.480 4.425 -10.191 1.00 92.94 107 SER A C 1
ATOM 830 O O . SER A 1 107 ? 2.484 4.048 -11.362 1.00 92.94 107 SER A O 1
ATOM 832 N N . LEU A 1 108 ? 1.519 5.220 -9.706 1.00 93.69 108 LEU A N 1
ATOM 833 C CA . LEU A 1 108 ? 0.367 5.649 -10.497 1.00 93.69 108 LEU A CA 1
ATOM 834 C C . LEU A 1 108 ? 0.754 6.539 -11.690 1.00 93.69 108 LEU A C 1
ATOM 836 O O . LEU A 1 108 ? 0.199 6.398 -12.781 1.00 93.69 108 LEU A O 1
ATOM 840 N N . ARG A 1 109 ? 1.691 7.478 -11.506 1.00 95.94 109 ARG A N 1
ATOM 841 C CA . ARG A 1 109 ? 2.153 8.362 -12.593 1.00 95.94 109 ARG A CA 1
ATOM 842 C C . ARG A 1 109 ? 2.878 7.582 -13.685 1.00 95.94 109 ARG A C 1
ATOM 844 O O . ARG A 1 109 ? 2.587 7.801 -14.857 1.00 95.94 109 ARG A O 1
ATOM 851 N N . ILE A 1 110 ? 3.761 6.660 -13.304 1.00 95.62 110 ILE A N 1
ATOM 852 C CA . ILE A 1 110 ? 4.458 5.758 -14.224 1.00 95.62 110 ILE A CA 1
ATOM 853 C C . ILE A 1 110 ? 3.447 4.917 -14.998 1.00 95.62 110 ILE A C 1
ATOM 855 O O . ILE A 1 110 ? 3.527 4.884 -16.221 1.00 95.62 110 ILE A O 1
ATOM 859 N N . ALA A 1 111 ? 2.454 4.325 -14.329 1.00 95.50 111 ALA A N 1
ATOM 860 C CA . ALA A 1 111 ? 1.403 3.559 -14.999 1.00 95.50 111 ALA A CA 1
ATOM 861 C C . ALA A 1 111 ? 0.639 4.392 -16.041 1.00 95.50 111 ALA A C 1
ATOM 863 O O . ALA A 1 111 ? 0.437 3.948 -17.169 1.00 95.50 111 ALA A O 1
ATOM 864 N N . LYS A 1 112 ? 0.276 5.639 -15.712 1.00 96.50 112 LYS A N 1
ATOM 865 C CA . LYS A 1 112 ? -0.409 6.552 -16.648 1.00 96.50 112 LYS A CA 1
ATOM 866 C C . LYS A 1 112 ? 0.467 6.989 -17.825 1.00 96.50 112 LYS A C 1
ATOM 868 O O . LYS A 1 112 ? -0.053 7.290 -18.895 1.00 96.50 112 LYS A O 1
ATOM 873 N N . LEU A 1 113 ? 1.783 7.052 -17.633 1.00 97.00 113 LEU A N 1
ATOM 874 C CA . LEU A 1 113 ? 2.753 7.517 -18.629 1.00 97.00 113 LEU A CA 1
ATOM 875 C C . LEU A 1 113 ? 3.535 6.375 -19.291 1.00 97.00 113 LEU A C 1
ATOM 877 O O . LEU A 1 113 ? 4.475 6.651 -20.034 1.00 97.00 113 LEU A O 1
ATOM 881 N N . GLN A 1 114 ? 3.156 5.115 -19.050 1.00 96.19 114 GLN A N 1
ATOM 882 C CA . GLN A 1 114 ? 3.978 3.946 -19.367 1.00 96.19 114 GLN A CA 1
ATOM 883 C C . GLN A 1 114 ? 4.444 3.909 -20.830 1.00 96.19 114 GLN A C 1
ATOM 885 O O . GLN A 1 114 ? 5.619 3.670 -21.084 1.00 96.19 114 GLN A O 1
ATOM 890 N N . GLU A 1 115 ? 3.566 4.209 -21.792 1.00 96.12 115 GLU A N 1
ATOM 891 C CA . GLU A 1 115 ? 3.898 4.127 -23.221 1.00 96.12 115 GLU A CA 1
ATOM 892 C C . GLU A 1 115 ? 4.845 5.252 -23.638 1.00 96.12 115 GLU A C 1
ATOM 894 O O . GLU A 1 115 ? 5.785 5.033 -24.400 1.00 96.12 115 GLU A O 1
ATOM 899 N N . LYS A 1 116 ? 4.673 6.447 -23.061 1.00 96.75 116 LYS A N 1
ATOM 900 C CA . LYS A 1 116 ? 5.586 7.565 -23.306 1.00 96.75 116 LYS A CA 1
ATOM 901 C C . LYS A 1 116 ? 6.962 7.286 -22.700 1.00 96.75 116 LYS A C 1
ATOM 903 O O . LYS A 1 116 ? 7.967 7.481 -23.369 1.00 96.75 116 LYS A O 1
ATOM 908 N N . LEU A 1 117 ? 7.021 6.762 -21.475 1.00 96.06 117 LEU A N 1
ATOM 909 C CA . LEU A 1 117 ? 8.288 6.394 -20.832 1.00 96.06 117 LEU A CA 1
ATOM 910 C C . LEU A 1 117 ? 9.017 5.272 -21.587 1.00 96.06 117 LEU A C 1
ATOM 912 O O . LEU A 1 117 ? 10.230 5.357 -21.771 1.00 96.06 117 LEU A O 1
ATOM 916 N N . LYS A 1 118 ? 8.290 4.267 -22.092 1.00 94.94 118 LYS A N 1
ATOM 917 C CA . LYS A 1 118 ? 8.850 3.237 -22.982 1.00 94.94 118 LYS A CA 1
ATOM 918 C C . LYS A 1 118 ? 9.423 3.843 -24.264 1.00 94.94 118 LYS A C 1
ATOM 920 O O . LYS A 1 118 ? 10.518 3.464 -24.667 1.00 94.94 118 LYS A O 1
ATOM 925 N N . SER A 1 119 ? 8.740 4.823 -24.866 1.00 94.69 119 SER A N 1
ATOM 926 C CA . SER A 1 119 ? 9.258 5.548 -26.041 1.00 94.69 119 SER A CA 1
ATOM 927 C C . SER A 1 119 ? 10.532 6.354 -25.744 1.00 94.69 119 SER A C 1
ATOM 929 O O . SER A 1 119 ? 11.346 6.565 -26.635 1.00 94.69 119 SER A O 1
ATOM 931 N N . CYS A 1 120 ? 10.756 6.724 -24.478 1.00 95.31 120 CYS A N 1
ATOM 932 C CA . CYS A 1 120 ? 11.997 7.328 -23.990 1.00 95.31 120 CYS A CA 1
ATOM 933 C C . CYS A 1 120 ? 13.093 6.294 -23.653 1.00 95.31 120 CYS A C 1
ATOM 935 O O . CYS A 1 120 ? 14.109 6.661 -23.065 1.00 95.31 120 CYS A O 1
ATOM 937 N N . GLY A 1 121 ? 12.894 5.014 -23.990 1.00 94.56 121 GLY A N 1
ATOM 938 C CA . GLY A 1 121 ? 13.869 3.932 -23.815 1.00 94.56 121 GLY A CA 1
ATOM 939 C C . GLY A 1 121 ? 13.815 3.205 -22.467 1.00 94.56 121 GLY A C 1
ATOM 940 O O . GLY A 1 121 ? 14.671 2.359 -22.206 1.00 94.56 121 GLY A O 1
ATOM 941 N N . TRP A 1 122 ? 12.844 3.511 -21.599 1.00 94.94 122 TRP A N 1
ATOM 942 C CA . TRP A 1 122 ? 12.737 2.863 -20.289 1.00 94.94 122 TRP A CA 1
ATOM 943 C C . TRP A 1 122 ? 12.067 1.496 -20.363 1.00 94.94 122 TRP A C 1
ATOM 945 O O . TRP A 1 122 ? 11.053 1.305 -21.038 1.00 94.94 122 TRP A O 1
ATOM 955 N N . LYS A 1 123 ? 12.550 0.569 -19.535 1.00 93.88 123 LYS A N 1
ATOM 956 C CA . LYS A 1 123 ? 11.778 -0.607 -19.135 1.00 93.88 123 LYS A CA 1
ATOM 957 C C . LYS A 1 123 ? 10.929 -0.260 -17.914 1.00 93.88 123 LYS A C 1
ATOM 959 O O . LYS A 1 123 ? 11.435 0.285 -16.936 1.00 93.88 123 LYS A O 1
ATOM 964 N N . ILE A 1 124 ? 9.640 -0.574 -17.967 1.00 92.38 124 ILE A N 1
ATOM 965 C CA . ILE A 1 124 ? 8.667 -0.207 -16.931 1.00 92.38 124 ILE A CA 1
ATOM 966 C C . ILE A 1 124 ? 8.049 -1.474 -16.344 1.00 92.38 124 ILE A C 1
ATOM 968 O O . ILE A 1 124 ? 7.568 -2.318 -17.096 1.00 92.38 124 ILE A O 1
ATOM 972 N N . ILE A 1 125 ? 8.037 -1.576 -15.012 1.00 85.75 125 ILE A N 1
ATOM 973 C CA . ILE A 1 125 ? 7.274 -2.584 -14.260 1.00 85.75 125 ILE A CA 1
ATOM 974 C C . ILE A 1 125 ? 6.247 -1.814 -13.460 1.00 85.75 125 ILE A C 1
ATOM 976 O O . ILE A 1 125 ? 6.588 -1.050 -12.558 1.00 85.75 125 ILE A O 1
ATOM 980 N N . THR A 1 126 ? 4.987 -1.963 -13.832 1.00 89.69 126 THR A N 1
ATOM 981 C CA . THR A 1 126 ? 3.901 -1.295 -13.139 1.00 89.69 126 THR A CA 1
ATOM 982 C C . THR A 1 126 ? 2.606 -2.046 -13.364 1.00 89.69 126 THR A C 1
ATOM 984 O O . THR A 1 126 ? 2.462 -2.815 -14.313 1.00 89.69 126 THR A O 1
ATOM 987 N N . SER A 1 127 ? 1.671 -1.809 -12.467 1.00 88.31 127 SER A N 1
ATOM 988 C CA . SER A 1 127 ? 0.355 -2.416 -12.485 1.00 88.31 127 SER A CA 1
ATOM 989 C C . SER A 1 127 ? -0.607 -1.619 -13.369 1.00 88.31 127 SER A C 1
ATOM 991 O O . SER A 1 127 ? -0.377 -0.428 -13.606 1.00 88.31 127 SER A O 1
ATOM 993 N N . PRO A 1 128 ? -1.728 -2.212 -13.819 1.00 90.56 128 PRO A N 1
ATOM 994 C CA . PRO A 1 128 ? -2.775 -1.453 -14.490 1.00 90.56 128 PRO A CA 1
ATOM 995 C C . PRO A 1 128 ? -3.240 -0.266 -13.634 1.00 90.56 128 PRO A C 1
ATOM 997 O O . PRO A 1 128 ? -3.415 -0.391 -12.420 1.00 90.56 128 PRO A O 1
ATOM 1000 N N . VAL A 1 129 ? -3.475 0.883 -14.277 1.00 93.38 129 VAL A N 1
ATOM 1001 C CA . VAL A 1 129 ? -3.823 2.152 -13.606 1.00 93.38 129 VAL A CA 1
ATOM 1002 C C . VAL A 1 129 ? -4.981 1.980 -12.621 1.00 93.38 129 VAL A C 1
ATOM 1004 O O . VAL A 1 129 ? -4.865 2.383 -11.468 1.00 93.38 129 VAL A O 1
ATOM 1007 N N . HIS A 1 130 ? -6.064 1.329 -13.048 1.00 92.75 130 HIS A N 1
ATOM 1008 C CA . HIS A 1 130 ? -7.260 1.165 -12.222 1.00 92.75 130 HIS A CA 1
ATOM 1009 C C . HIS A 1 130 ? -7.022 0.272 -10.989 1.00 92.75 130 HIS A C 1
ATOM 1011 O O . HIS A 1 130 ? -7.681 0.463 -9.967 1.00 92.75 130 HIS A O 1
ATOM 1017 N N . ILE A 1 131 ? -6.067 -0.668 -11.043 1.00 90.56 131 ILE A N 1
ATOM 1018 C CA . ILE A 1 131 ? -5.679 -1.483 -9.885 1.00 90.56 131 ILE A CA 1
ATOM 1019 C C . ILE A 1 131 ? -4.931 -0.620 -8.871 1.00 90.56 131 ILE A C 1
ATOM 1021 O O . ILE A 1 131 ? -5.275 -0.625 -7.692 1.00 90.56 131 ILE A O 1
ATOM 1025 N N . ILE A 1 132 ? -3.956 0.177 -9.326 1.00 91.31 132 ILE A N 1
ATOM 1026 C CA . ILE A 1 132 ? -3.217 1.102 -8.450 1.00 91.31 132 ILE A CA 1
ATOM 1027 C C . ILE A 1 132 ? -4.179 2.105 -7.804 1.00 91.31 132 ILE A C 1
ATOM 1029 O O . ILE A 1 132 ? -4.081 2.368 -6.611 1.00 91.31 132 ILE A O 1
ATOM 1033 N N . GLU A 1 133 ? -5.142 2.639 -8.559 1.00 91.75 133 GLU A N 1
ATOM 1034 C CA . GLU A 1 133 ? -6.151 3.567 -8.031 1.00 91.75 133 GLU A CA 1
ATOM 1035 C C . GLU A 1 133 ? -7.113 2.901 -7.037 1.00 91.75 133 GLU A C 1
ATOM 1037 O O . GLU A 1 133 ? -7.505 3.525 -6.047 1.00 91.75 133 GLU A O 1
ATOM 1042 N N . SER A 1 134 ? -7.479 1.638 -7.272 1.00 91.31 134 SER A N 1
ATOM 1043 C CA . SER A 1 134 ? -8.343 0.872 -6.365 1.00 91.31 134 SER A CA 1
ATOM 1044 C C . SER A 1 134 ? -7.638 0.541 -5.049 1.00 91.31 134 SER A C 1
ATOM 1046 O O . SER A 1 134 ? -8.249 0.649 -3.991 1.00 91.31 134 SER A O 1
ATOM 1048 N N . LEU A 1 135 ? -6.355 0.173 -5.102 1.00 90.81 135 LEU A N 1
ATOM 1049 C CA . LEU A 1 135 ? -5.571 -0.204 -3.922 1.00 90.81 135 LEU A CA 1
ATOM 1050 C C . LEU A 1 135 ? -5.004 1.008 -3.165 1.00 90.81 135 LEU A C 1
ATOM 1052 O O . LEU A 1 135 ? -4.925 0.985 -1.940 1.00 90.81 135 LEU A O 1
ATOM 1056 N N . GLY A 1 136 ? -4.646 2.084 -3.870 1.00 89.44 136 GLY A N 1
ATOM 1057 C CA . GLY A 1 136 ? -4.072 3.299 -3.281 1.00 89.44 136 GLY A CA 1
ATOM 1058 C C . GLY A 1 136 ? -5.080 4.178 -2.530 1.00 89.44 136 GLY A C 1
ATOM 1059 O O . GLY A 1 136 ? -4.689 5.115 -1.832 1.00 89.44 136 GLY A O 1
ATOM 1060 N N . ASN A 1 137 ? -6.379 3.892 -2.653 1.00 94.00 137 ASN A N 1
ATOM 1061 C CA . ASN A 1 137 ? -7.437 4.560 -1.905 1.00 94.00 137 ASN A CA 1
ATOM 1062 C C . ASN A 1 137 ? -8.170 3.553 -1.011 1.00 94.00 137 ASN A C 1
ATOM 1064 O O . ASN A 1 137 ? -8.920 2.705 -1.489 1.00 94.00 137 ASN A O 1
ATOM 1068 N N . LYS A 1 138 ? -8.014 3.702 0.307 1.00 94.38 138 LYS A N 1
ATOM 1069 C CA . LYS A 1 138 ? -8.576 2.784 1.305 1.00 94.38 138 LYS A CA 1
ATOM 1070 C C . LYS A 1 138 ? -10.106 2.701 1.251 1.00 94.38 138 LYS A C 1
ATOM 1072 O O . LYS A 1 138 ? -10.642 1.659 1.601 1.00 94.38 138 LYS A O 1
ATOM 1077 N N . ALA A 1 139 ? -10.807 3.740 0.785 1.00 95.56 139 ALA A N 1
ATOM 1078 C CA . ALA A 1 139 ? -12.265 3.698 0.620 1.00 95.56 139 ALA A CA 1
ATOM 1079 C C . ALA A 1 139 ? -12.718 2.831 -0.565 1.00 95.56 139 ALA A C 1
ATOM 1081 O O . ALA A 1 139 ? -13.831 2.315 -0.558 1.00 95.56 139 ALA A O 1
ATOM 1082 N N . ASN A 1 140 ? -11.857 2.639 -1.567 1.00 95.12 140 ASN A N 1
ATOM 1083 C CA . ASN A 1 140 ? -12.158 1.800 -2.727 1.00 95.12 140 ASN A CA 1
ATOM 1084 C C . ASN A 1 140 ? -11.867 0.315 -2.457 1.00 95.12 140 ASN A C 1
ATOM 1086 O O . ASN A 1 140 ? -12.382 -0.551 -3.169 1.00 95.12 140 ASN A O 1
ATOM 1090 N N . LEU A 1 141 ? -11.052 0.019 -1.438 1.00 92.00 141 LEU A N 1
ATOM 1091 C CA . LEU A 1 141 ? -10.562 -1.324 -1.150 1.00 92.00 141 LEU A CA 1
ATOM 1092 C C . LEU A 1 141 ? -11.682 -2.343 -0.872 1.00 92.00 141 LEU A C 1
ATOM 1094 O O . LEU A 1 141 ? -11.601 -3.420 -1.455 1.00 92.00 141 LEU A O 1
ATOM 1098 N N . PRO A 1 142 ? -12.737 -2.055 -0.079 1.00 93.19 142 PRO A N 1
ATOM 1099 C CA . PRO A 1 142 ? -13.811 -3.024 0.149 1.00 93.19 142 PRO A CA 1
ATOM 1100 C C . PRO A 1 142 ? -14.517 -3.428 -1.142 1.00 93.19 142 PRO A C 1
ATOM 1102 O O . PRO A 1 142 ? -14.669 -4.613 -1.405 1.00 93.19 142 PRO A O 1
ATOM 1105 N N . GLY A 1 143 ? -14.871 -2.455 -1.988 1.00 93.56 143 GLY A N 1
ATOM 1106 C CA . GLY A 1 143 ? -15.525 -2.733 -3.267 1.00 93.56 143 GLY A CA 1
ATOM 1107 C C . GLY A 1 143 ? -14.611 -3.460 -4.252 1.00 93.56 143 GLY A C 1
ATOM 1108 O O . GLY A 1 143 ? -15.079 -4.280 -5.033 1.00 93.56 143 GLY A O 1
ATOM 1109 N N . PHE A 1 144 ? -13.303 -3.185 -4.230 1.00 92.38 144 PHE A N 1
ATOM 1110 C CA . PHE A 1 144 ? -12.334 -3.954 -5.011 1.00 92.38 144 PHE A CA 1
ATOM 1111 C C . PHE A 1 144 ? -12.212 -5.394 -4.505 1.00 92.38 144 PHE A C 1
ATOM 1113 O O . PHE A 1 144 ? -12.281 -6.315 -5.310 1.00 92.38 144 PHE A O 1
ATOM 1120 N N . ALA A 1 145 ? -12.077 -5.583 -3.191 1.00 90.56 145 ALA A N 1
ATOM 1121 C CA . ALA A 1 145 ? -11.959 -6.891 -2.559 1.00 90.56 145 ALA A CA 1
ATOM 1122 C C . ALA A 1 145 ? -13.218 -7.744 -2.744 1.00 90.56 145 ALA A C 1
ATOM 1124 O O . ALA A 1 145 ? -13.105 -8.940 -2.981 1.00 90.56 145 ALA A O 1
ATOM 1125 N N . ASP A 1 146 ? -14.400 -7.139 -2.680 1.00 94.00 146 ASP A N 1
ATOM 1126 C CA . ASP A 1 146 ? -15.679 -7.806 -2.925 1.00 94.00 146 ASP A CA 1
ATOM 1127 C C . ASP A 1 146 ? -15.751 -8.386 -4.343 1.00 94.00 146 ASP A C 1
ATOM 1129 O O . ASP A 1 146 ? -15.960 -9.586 -4.512 1.00 94.00 146 ASP A O 1
ATOM 1133 N N . ARG A 1 147 ? -15.404 -7.582 -5.361 1.00 92.62 147 ARG A N 1
ATOM 1134 C CA . ARG A 1 147 ? -15.352 -8.034 -6.766 1.00 92.62 147 ARG A CA 1
ATOM 1135 C C . ARG A 1 147 ? -14.443 -9.238 -7.001 1.00 92.62 147 ARG A C 1
ATOM 1137 O O . ARG A 1 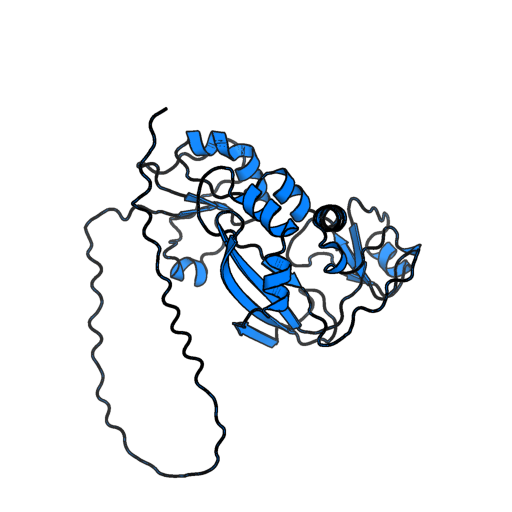147 ? -14.632 -9.955 -7.976 1.00 92.62 147 ARG A O 1
ATOM 1144 N N . ILE A 1 148 ? -13.447 -9.435 -6.143 1.00 88.88 148 ILE A N 1
ATOM 1145 C CA . ILE A 1 148 ? -12.449 -10.501 -6.274 1.00 88.88 148 ILE A CA 1
ATOM 1146 C C . ILE A 1 148 ? -12.628 -11.577 -5.194 1.00 88.88 148 ILE A C 1
ATOM 1148 O O . ILE A 1 148 ? -11.739 -12.399 -4.996 1.00 88.88 148 ILE A O 1
ATOM 1152 N N . GLY A 1 149 ? -13.751 -11.585 -4.469 1.00 90.56 149 GLY A N 1
ATOM 1153 C CA . GLY A 1 149 ? -14.048 -12.596 -3.449 1.00 90.56 149 GLY A CA 1
ATOM 1154 C C . GLY A 1 149 ? -13.079 -12.593 -2.261 1.00 90.56 149 GLY A C 1
ATOM 1155 O O . GLY A 1 149 ? -12.785 -13.642 -1.694 1.00 90.56 149 GLY A O 1
ATOM 1156 N N . MET A 1 150 ? -12.534 -11.427 -1.903 1.00 91.06 150 MET A N 1
ATOM 1157 C CA . MET A 1 150 ? -11.582 -11.252 -0.800 1.00 91.06 150 MET A CA 1
ATOM 1158 C C . MET A 1 150 ? -12.104 -10.380 0.351 1.00 91.06 150 MET A C 1
ATOM 1160 O O . MET A 1 150 ? -11.377 -10.158 1.321 1.00 91.06 150 MET A O 1
ATOM 1164 N N . VAL A 1 151 ? -13.340 -9.881 0.275 1.00 92.94 151 VAL A N 1
ATOM 1165 C CA . VAL A 1 151 ? -13.909 -8.972 1.288 1.00 92.94 151 VAL A CA 1
ATOM 1166 C C . VAL A 1 151 ? -13.973 -9.595 2.688 1.00 92.94 151 VAL A C 1
ATOM 1168 O O . VAL A 1 151 ? -13.796 -8.893 3.684 1.00 92.94 151 VAL A O 1
ATOM 1171 N N . ASP A 1 152 ? -14.128 -10.916 2.784 1.00 92.38 152 ASP A N 1
ATOM 1172 C CA . ASP A 1 152 ? -14.155 -11.642 4.062 1.00 92.38 152 ASP A CA 1
ATOM 1173 C C . ASP A 1 152 ? -12.794 -11.701 4.758 1.00 92.38 152 ASP A C 1
ATOM 1175 O O . ASP A 1 152 ? -12.701 -11.965 5.957 1.00 92.38 152 ASP A O 1
ATOM 1179 N N . PHE A 1 153 ? -11.717 -11.409 4.027 1.00 91.12 153 PHE A N 1
ATOM 1180 C CA . PHE A 1 153 ? -10.372 -11.324 4.582 1.00 91.12 153 PHE A CA 1
ATOM 1181 C C . PHE A 1 153 ? -9.978 -9.901 4.975 1.00 91.12 153 PHE A C 1
ATOM 1183 O O . PHE A 1 153 ? -8.854 -9.716 5.455 1.00 91.12 153 PHE A O 1
ATOM 1190 N N . LEU A 1 154 ? -10.863 -8.921 4.804 1.00 92.06 154 LEU A N 1
ATOM 1191 C CA . LEU A 1 154 ? -10.659 -7.557 5.270 1.00 92.06 154 LEU A CA 1
ATOM 1192 C C . LEU A 1 154 ? -11.392 -7.316 6.593 1.00 92.06 154 LEU A C 1
ATOM 1194 O O . LEU A 1 154 ? -12.452 -7.904 6.815 1.00 92.06 154 LEU A O 1
ATOM 1198 N N . PRO A 1 155 ? -10.874 -6.420 7.447 1.00 95.06 155 PRO A N 1
ATOM 1199 C CA . PRO A 1 155 ? -11.646 -5.930 8.579 1.00 95.06 155 PRO A CA 1
ATOM 1200 C C . PRO A 1 155 ? -12.924 -5.239 8.090 1.00 95.06 155 PRO A C 1
ATOM 1202 O O . PRO A 1 155 ? -12.942 -4.630 7.009 1.00 95.06 155 PRO A O 1
ATOM 1205 N N . MET A 1 156 ? -13.990 -5.314 8.883 1.00 96.25 156 MET A N 1
ATOM 1206 C CA . MET A 1 156 ? -15.275 -4.718 8.519 1.00 96.25 156 MET A CA 1
ATOM 1207 C C . MET A 1 156 ? -15.140 -3.204 8.299 1.00 96.25 156 MET A C 1
ATOM 1209 O O . MET A 1 156 ? -14.419 -2.526 9.026 1.00 96.25 156 MET A O 1
ATOM 1213 N N . HIS A 1 157 ? -15.819 -2.669 7.284 1.00 96.50 157 HIS A N 1
ATOM 1214 C CA . HIS A 1 157 ? -15.875 -1.231 7.010 1.00 96.50 157 HIS A CA 1
ATOM 1215 C C . HIS A 1 157 ? -17.269 -0.698 7.328 1.00 96.50 157 HIS A C 1
ATOM 1217 O O . HIS A 1 157 ? -18.271 -1.325 6.984 1.00 96.50 157 HIS A O 1
ATOM 1223 N N . PHE A 1 158 ? -17.325 0.475 7.951 1.00 97.62 158 PHE A N 1
ATOM 1224 C CA . PHE A 1 158 ? -18.571 1.126 8.337 1.00 97.62 158 PHE A CA 1
ATOM 1225 C C . PHE A 1 158 ? -18.833 2.328 7.430 1.00 97.62 158 PHE A C 1
ATOM 1227 O O . PHE A 1 158 ? -17.945 3.147 7.193 1.00 97.62 158 PHE A O 1
ATOM 1234 N N . ALA A 1 159 ? -20.057 2.430 6.906 1.00 96.69 159 ALA A N 1
ATOM 1235 C CA . ALA A 1 159 ? -20.435 3.499 5.980 1.00 96.69 159 ALA A CA 1
ATOM 1236 C C . ALA A 1 159 ? -20.622 4.851 6.685 1.00 96.69 159 ALA A C 1
ATOM 1238 O O . ALA A 1 159 ? -20.397 5.898 6.079 1.00 96.69 159 ALA A O 1
ATOM 1239 N N . ALA A 1 160 ? -21.024 4.820 7.957 1.00 98.12 160 ALA A N 1
ATOM 1240 C CA . ALA A 1 160 ? -21.274 6.000 8.769 1.00 98.12 160 ALA A CA 1
ATOM 1241 C C . ALA A 1 160 ? -20.889 5.747 10.239 1.00 98.12 160 ALA A C 1
ATOM 1243 O O . ALA A 1 160 ? -20.979 4.595 10.690 1.00 98.12 160 ALA A O 1
ATOM 1244 N N . PRO A 1 161 ? -20.509 6.790 11.001 1.00 98.50 161 PRO A N 1
ATOM 1245 C CA . PRO A 1 161 ? -20.197 6.678 12.428 1.00 98.50 161 PRO A CA 1
ATOM 1246 C C . PRO A 1 161 ? -21.321 6.052 13.270 1.00 98.50 161 PRO A C 1
ATOM 1248 O O . PRO A 1 161 ? -21.050 5.344 14.236 1.00 98.50 161 PRO A O 1
ATOM 1251 N N . GLU A 1 162 ? -22.582 6.266 12.898 1.00 98.25 162 GLU A N 1
ATOM 1252 C CA . GLU A 1 162 ? -23.769 5.726 13.577 1.00 98.25 162 GLU A CA 1
ATOM 1253 C C . GLU A 1 162 ? -23.886 4.204 13.439 1.00 98.25 162 GLU A C 1
ATOM 1255 O O . GLU A 1 162 ? -24.443 3.542 14.307 1.00 98.25 162 GLU A O 1
ATOM 1260 N N . SER A 1 163 ? -23.350 3.650 12.349 1.00 97.81 163 SER A N 1
ATOM 1261 C CA . SER A 1 163 ? -23.402 2.214 12.040 1.00 97.81 163 SER A CA 1
ATOM 1262 C C . SER A 1 163 ? -22.186 1.429 12.540 1.00 97.81 163 SER A C 1
ATOM 1264 O O . SER A 1 163 ? -22.095 0.225 12.303 1.00 97.81 163 SER A O 1
ATOM 1266 N N . ALA A 1 164 ? -21.220 2.111 13.157 1.00 98.25 164 ALA A N 1
ATOM 1267 C CA . ALA A 1 164 ? -19.955 1.509 13.543 1.00 98.25 164 ALA A CA 1
ATOM 1268 C C . ALA A 1 164 ? -20.034 0.756 14.870 1.00 98.25 164 ALA A C 1
ATOM 1270 O O . ALA A 1 164 ? -20.718 1.172 15.804 1.00 98.25 164 ALA A O 1
ATOM 1271 N N . VAL A 1 165 ? -19.270 -0.333 14.956 1.00 98.19 165 VAL A N 1
ATOM 1272 C CA . VAL A 1 165 ? -19.009 -1.042 16.213 1.00 98.19 165 VAL A CA 1
ATOM 1273 C C . VAL A 1 165 ? -17.738 -0.469 16.829 1.00 98.19 165 VAL A C 1
ATOM 1275 O O . VAL A 1 165 ? -16.704 -0.424 16.166 1.00 98.19 165 VAL A O 1
ATOM 1278 N N . TYR A 1 166 ? -17.820 -0.024 18.083 1.00 98.06 166 TYR A N 1
ATOM 1279 C CA . TYR A 1 166 ? -16.715 0.607 18.806 1.00 98.06 166 TYR A CA 1
ATOM 1280 C C . TYR A 1 166 ? -16.058 -0.367 19.809 1.00 98.06 166 TYR A C 1
ATOM 1282 O O . TYR A 1 166 ? -16.773 -1.174 20.406 1.00 98.06 166 TYR A O 1
ATOM 1290 N N . PRO A 1 167 ? -14.729 -0.286 20.034 1.00 98.00 167 PRO A N 1
ATOM 1291 C CA . PRO A 1 167 ? -13.796 0.649 19.405 1.00 98.00 167 PRO A CA 1
ATOM 1292 C C . PRO A 1 167 ? -13.534 0.330 17.924 1.00 98.00 167 PRO A C 1
ATOM 1294 O O . PRO A 1 167 ? -13.541 -0.824 17.502 1.00 98.00 167 PRO A O 1
ATOM 1297 N N . CYS A 1 168 ? -13.279 1.369 17.132 1.00 98.38 168 CYS A N 1
ATOM 1298 C CA . CYS A 1 168 ? -12.980 1.267 15.703 1.00 98.38 168 CYS A CA 1
ATOM 1299 C C . CYS A 1 168 ? -11.779 2.140 15.318 1.00 98.38 168 CYS A C 1
ATOM 1301 O O . CYS A 1 168 ? -11.283 2.936 16.112 1.00 98.38 168 CYS A O 1
ATOM 1303 N N . VAL A 1 169 ? -11.293 1.981 14.089 1.00 98.06 169 VAL A N 1
ATOM 1304 C CA . VAL A 1 169 ? -10.200 2.768 13.514 1.00 98.06 169 VAL A CA 1
ATOM 1305 C C . VAL A 1 169 ? -10.756 3.757 12.497 1.00 98.06 169 VAL A C 1
ATOM 1307 O O . VAL A 1 169 ? -11.338 3.363 11.484 1.00 98.06 169 VAL A O 1
ATOM 1310 N N . LEU A 1 170 ? -10.503 5.042 12.732 1.00 98.38 170 LEU A N 1
ATOM 1311 C CA . LEU A 1 170 ? -10.697 6.121 11.770 1.00 98.38 170 LEU A CA 1
ATOM 1312 C C . LEU A 1 170 ? -9.366 6.404 11.066 1.00 98.38 170 LEU A C 1
ATOM 1314 O O . LEU A 1 170 ? -8.350 6.621 11.722 1.00 98.38 170 LEU A O 1
ATOM 1318 N N . LYS A 1 171 ? -9.355 6.429 9.732 1.00 97.44 171 LYS A N 1
ATOM 1319 C CA . LYS A 1 171 ? -8.152 6.721 8.932 1.00 97.44 171 LYS A CA 1
ATOM 1320 C C . LYS A 1 171 ? -8.493 7.512 7.672 1.00 97.44 171 LYS A C 1
ATOM 1322 O O . LYS A 1 171 ? -9.591 7.345 7.141 1.00 97.44 171 LYS A O 1
ATOM 1327 N N . PRO A 1 172 ? -7.586 8.339 7.134 1.00 97.44 172 PRO A N 1
ATOM 1328 C CA . PRO A 1 172 ? -7.832 9.006 5.866 1.00 97.44 172 PRO A CA 1
ATOM 1329 C C . PRO A 1 172 ? -7.854 7.987 4.716 1.00 97.44 172 PRO A C 1
ATOM 1331 O O . PRO A 1 172 ? -7.112 6.997 4.711 1.00 97.44 172 PRO A O 1
ATOM 1334 N N . CYS A 1 173 ? -8.680 8.253 3.704 1.00 96.50 173 CYS A N 1
ATOM 1335 C CA . CYS A 1 173 ? -8.775 7.435 2.492 1.00 96.50 173 CYS A CA 1
ATOM 1336 C C . CYS A 1 173 ? -7.419 7.284 1.788 1.00 96.50 173 CYS A C 1
ATOM 1338 O O . CYS A 1 173 ? -7.076 6.210 1.294 1.00 96.50 173 CYS A O 1
ATOM 1340 N N . GLN A 1 174 ? -6.629 8.357 1.784 1.00 93.69 174 GLN A N 1
ATOM 1341 C CA . GLN A 1 174 ? -5.295 8.425 1.194 1.00 93.69 174 GLN A CA 1
ATOM 1342 C C . GLN A 1 174 ? -4.265 8.825 2.249 1.00 93.69 174 GLN A C 1
ATOM 1344 O O . GLN A 1 174 ? -4.577 9.554 3.186 1.00 93.69 174 GLN A O 1
ATOM 1349 N N . GLY A 1 175 ? -3.031 8.357 2.082 1.00 88.62 175 GLY A N 1
ATOM 1350 C CA . GLY A 1 175 ? -1.928 8.643 2.995 1.00 88.62 175 GLY A CA 1
ATOM 1351 C C . GLY A 1 175 ? -1.161 7.390 3.393 1.00 88.62 175 GLY A C 1
ATOM 1352 O O . GLY A 1 175 ? -1.658 6.264 3.273 1.00 88.62 175 GLY A O 1
ATOM 1353 N N . GLU A 1 176 ? 0.050 7.619 3.881 1.00 83.00 176 GLU A N 1
ATOM 1354 C CA . GLU A 1 176 ? 1.032 6.599 4.236 1.00 83.00 176 GLU A CA 1
ATOM 1355 C C . GLU A 1 176 ? 1.367 6.696 5.732 1.00 83.00 176 GLU A C 1
ATOM 1357 O O . GLU A 1 176 ? 1.134 7.728 6.368 1.00 83.00 176 GLU A O 1
ATOM 1362 N N . PHE A 1 177 ? 1.913 5.611 6.283 1.00 83.62 177 PHE A N 1
ATOM 1363 C CA . PHE A 1 177 ? 2.481 5.569 7.635 1.00 83.62 177 PHE A CA 1
ATOM 1364 C C . PHE A 1 177 ? 1.520 6.047 8.735 1.00 83.62 177 PHE A C 1
ATOM 1366 O O . PHE A 1 177 ? 1.868 6.902 9.536 1.00 83.62 177 PHE A O 1
ATOM 1373 N N . GLY A 1 178 ? 0.270 5.574 8.738 1.00 87.75 178 GLY A N 1
ATOM 1374 C CA . GLY A 1 178 ? -0.675 5.793 9.847 1.00 87.75 178 GLY A CA 1
ATOM 1375 C C . GLY A 1 178 ? -1.010 7.252 10.202 1.00 87.75 178 GLY A C 1
ATOM 1376 O O . GLY A 1 178 ? -1.777 7.488 11.134 1.00 87.75 178 GLY A O 1
ATOM 1377 N N . LYS A 1 179 ? -0.498 8.248 9.466 1.00 91.38 179 LYS A N 1
ATOM 1378 C CA . LYS A 1 179 ? -0.699 9.664 9.775 1.00 91.38 179 LYS A CA 1
ATOM 1379 C C . LYS A 1 179 ? -2.191 9.987 9.808 1.00 91.38 179 LYS A C 1
ATOM 1381 O O . LYS A 1 179 ? -2.930 9.608 8.900 1.00 91.38 179 LYS A O 1
ATOM 1386 N N . ASN A 1 180 ? -2.610 10.714 10.844 1.00 95.56 180 ASN A N 1
ATOM 1387 C CA . ASN A 1 180 ? -4.008 11.073 11.096 1.00 95.56 180 ASN A CA 1
ATOM 1388 C C . ASN A 1 180 ? -4.939 9.851 11.205 1.00 95.56 180 ASN A C 1
ATOM 1390 O O . ASN A 1 180 ? -6.085 9.913 10.768 1.00 95.56 180 ASN A O 1
ATOM 1394 N N . SER A 1 181 ? -4.444 8.732 11.734 1.00 96.62 181 SER A N 1
ATOM 1395 C CA . SER A 1 181 ? -5.283 7.586 12.087 1.00 96.62 181 SER A CA 1
ATOM 1396 C C . SER A 1 181 ? -5.529 7.570 13.594 1.00 96.62 181 SER A C 1
ATOM 1398 O O . SER A 1 181 ? -4.636 7.901 14.375 1.00 96.62 181 SER A O 1
ATOM 1400 N N . TYR A 1 182 ? -6.736 7.188 13.998 1.00 97.44 182 TYR A N 1
ATOM 1401 C CA . TYR A 1 182 ? -7.201 7.264 15.381 1.00 97.44 182 TYR A CA 1
ATOM 1402 C C . TYR A 1 182 ? -7.959 5.993 15.755 1.00 97.44 182 TYR A C 1
ATOM 1404 O O . TYR A 1 182 ? -8.689 5.443 14.931 1.00 97.44 182 TYR A O 1
ATOM 1412 N N . ILE A 1 183 ? -7.785 5.536 16.996 1.00 97.38 183 ILE A N 1
ATOM 1413 C CA . ILE A 1 183 ? -8.703 4.577 17.609 1.00 97.38 183 ILE A CA 1
ATOM 1414 C C . ILE A 1 183 ? -9.809 5.419 18.229 1.00 97.38 183 ILE A C 1
ATOM 1416 O O . ILE A 1 183 ? -9.523 6.281 19.058 1.00 97.38 183 ILE A O 1
ATOM 1420 N N . CYS A 1 184 ? -11.042 5.195 17.799 1.00 98.38 184 CYS A N 1
ATOM 1421 C CA . CYS A 1 184 ? -12.216 5.880 18.313 1.00 98.38 184 CYS A CA 1
ATOM 1422 C C . CYS A 1 184 ? -13.020 4.896 19.162 1.00 98.38 184 CYS A C 1
ATOM 1424 O O . CYS A 1 184 ? -13.356 3.806 18.700 1.00 98.38 184 CYS A O 1
ATOM 1426 N N . ASN A 1 185 ? -13.346 5.288 20.387 1.00 98.38 185 ASN A N 1
ATOM 1427 C CA . ASN A 1 185 ? -14.156 4.524 21.337 1.00 98.38 185 ASN A CA 1
ATOM 1428 C C . ASN A 1 185 ? -15.643 4.887 21.259 1.00 98.38 185 ASN A C 1
ATOM 1430 O O . ASN A 1 185 ? -16.479 4.203 21.842 1.00 98.38 185 ASN A O 1
ATOM 1434 N N . SER A 1 186 ? -15.982 5.963 20.551 1.00 98.62 186 SER A N 1
ATOM 1435 C CA . SER A 1 186 ? -17.357 6.411 20.368 1.00 98.62 186 SER A CA 1
ATOM 1436 C C . SER A 1 186 ? -17.527 7.199 19.071 1.00 98.62 186 SER A C 1
ATOM 1438 O O . SER A 1 186 ? -16.560 7.648 18.448 1.00 98.62 186 SER A O 1
ATOM 1440 N N . LYS A 1 187 ? -18.790 7.413 18.696 1.00 98.62 187 LYS A N 1
ATOM 1441 C CA . LYS A 1 187 ? -19.190 8.279 17.582 1.00 98.62 187 LYS A CA 1
ATOM 1442 C C . LYS A 1 187 ? -18.677 9.711 17.740 1.00 98.62 187 LYS A C 1
ATOM 1444 O O . LYS A 1 187 ? -18.233 10.321 16.770 1.00 98.62 187 LYS A O 1
ATOM 1449 N N . ASP A 1 188 ? -18.704 10.234 18.959 1.00 98.69 188 ASP A N 1
ATOM 1450 C CA . ASP A 1 188 ? -18.288 11.608 19.236 1.00 98.69 188 ASP A CA 1
ATOM 1451 C C . ASP A 1 188 ? -16.779 11.785 19.032 1.00 98.69 188 ASP A C 1
ATOM 1453 O O . ASP A 1 188 ? -16.341 12.811 18.515 1.00 98.69 188 ASP A O 1
ATOM 1457 N N . GLU A 1 189 ? -15.972 10.763 19.340 1.00 98.69 189 GLU A N 1
ATOM 1458 C CA . GLU A 1 189 ? -14.543 10.777 19.013 1.00 98.69 189 GLU A CA 1
ATOM 1459 C C . GLU A 1 189 ? -14.296 10.773 17.501 1.00 98.69 189 GLU A C 1
ATOM 1461 O O . GLU A 1 189 ? -13.376 11.447 17.037 1.00 98.69 189 GLU A O 1
ATOM 1466 N N . VAL A 1 190 ? -15.133 10.091 16.710 1.00 98.69 190 VAL A N 1
ATOM 1467 C CA . VAL A 1 190 ? -15.042 10.162 15.243 1.00 98.69 190 VAL A CA 1
ATOM 1468 C C . VAL A 1 190 ? -15.275 11.595 14.768 1.00 98.69 190 VAL A C 1
ATOM 1470 O O . VAL A 1 190 ? -14.444 12.129 14.035 1.00 98.69 190 VAL A O 1
ATOM 1473 N N . TYR A 1 191 ? -16.345 12.252 15.226 1.00 98.62 191 TYR A N 1
ATOM 1474 C CA . TYR A 1 191 ? -16.641 13.638 14.844 1.00 98.62 191 TYR A CA 1
ATOM 1475 C C . TYR A 1 191 ? -15.645 14.655 15.415 1.00 98.62 191 TYR A C 1
ATOM 1477 O O . TYR A 1 191 ? -15.407 15.687 14.795 1.00 98.62 191 TYR A O 1
ATOM 1485 N N . LYS A 1 192 ? -14.984 14.360 16.539 1.00 98.44 192 LYS A N 1
ATOM 1486 C CA . LYS A 1 192 ? -13.875 15.178 17.051 1.00 98.44 192 LYS A CA 1
ATOM 1487 C C . LYS A 1 192 ? -12.711 15.249 16.057 1.00 98.44 192 LYS A C 1
ATOM 1489 O O . LYS A 1 192 ? -12.138 16.320 15.869 1.00 98.44 192 LYS A O 1
ATOM 1494 N N . TYR A 1 193 ? -12.346 14.126 15.434 1.00 98.19 193 TYR A N 1
ATOM 1495 C CA . TYR A 1 193 ? -11.225 14.058 14.485 1.00 98.19 193 TYR A CA 1
ATOM 1496 C C . TYR A 1 193 ? -11.639 14.313 13.028 1.00 98.19 193 TYR A C 1
ATOM 1498 O O . TYR A 1 193 ? -10.829 14.779 12.226 1.00 98.19 193 TYR A O 1
ATOM 1506 N N . ALA A 1 194 ? -12.898 14.042 12.690 1.00 98.19 194 ALA A N 1
ATOM 1507 C CA . ALA A 1 194 ? -13.492 14.269 11.380 1.00 98.19 194 ALA A CA 1
ATOM 1508 C C . ALA A 1 194 ? -14.876 14.942 11.512 1.00 98.19 194 ALA A C 1
ATOM 1510 O O . ALA A 1 194 ? -15.889 14.281 11.277 1.00 98.19 194 ALA A O 1
ATOM 1511 N N . PRO A 1 195 ? -14.943 16.252 11.841 1.00 98.12 195 PRO A N 1
ATOM 1512 C CA . PRO A 1 195 ? -16.216 16.959 12.040 1.00 98.12 195 PRO A CA 1
ATOM 1513 C C . PRO A 1 195 ? -17.146 16.883 10.825 1.00 98.12 195 PRO A C 1
ATOM 1515 O O . PRO A 1 195 ? -18.351 16.706 10.956 1.00 98.12 195 PRO A O 1
ATOM 1518 N N . GLU A 1 196 ? -16.563 16.939 9.628 1.00 96.75 196 GLU A N 1
ATOM 1519 C CA . GLU A 1 196 ? -17.243 16.735 8.350 1.00 96.75 196 GLU A CA 1
ATOM 1520 C C . GLU A 1 196 ? -16.966 15.323 7.821 1.00 96.75 196 GLU A C 1
ATOM 1522 O O . GLU A 1 196 ? -16.359 15.148 6.753 1.00 96.75 196 GLU A O 1
ATOM 1527 N N . PHE A 1 197 ? -17.324 14.297 8.601 1.00 98.06 197 PHE A N 1
ATOM 1528 C CA . PHE A 1 197 ? -17.105 12.917 8.183 1.00 98.06 197 PHE A CA 1
ATOM 1529 C C . PHE A 1 197 ? -17.683 12.694 6.780 1.00 98.06 197 PHE A C 1
ATOM 1531 O O . PHE A 1 197 ? -18.835 13.002 6.480 1.00 98.06 197 PHE A O 1
ATOM 1538 N N . SER A 1 198 ? -16.850 12.151 5.898 1.00 97.62 198 SER A N 1
ATOM 1539 C CA . SER A 1 198 ? -17.224 11.843 4.527 1.00 97.62 198 SER A CA 1
ATOM 1540 C C . SER A 1 198 ? -16.505 10.570 4.106 1.00 97.62 198 SER A C 1
ATOM 1542 O O . SER A 1 198 ? -15.272 10.547 4.182 1.00 97.62 198 SER A O 1
ATOM 1544 N N . PRO A 1 199 ? -17.210 9.558 3.565 1.00 95.94 199 PRO A N 1
ATOM 1545 C CA . PRO A 1 199 ? -16.593 8.305 3.119 1.00 95.94 199 PRO A CA 1
ATOM 1546 C C . PRO A 1 199 ? -15.632 8.496 1.931 1.00 95.94 199 PRO A C 1
ATOM 1548 O O . PRO A 1 199 ? -14.913 7.583 1.540 1.00 95.94 199 PRO A O 1
ATOM 1551 N N . LYS A 1 200 ? -15.598 9.698 1.336 1.00 95.81 200 LYS A N 1
ATOM 1552 C CA . LYS A 1 200 ? -14.620 10.077 0.305 1.00 95.81 200 LYS A CA 1
ATOM 1553 C C . LYS A 1 200 ? -13.282 10.534 0.891 1.00 95.81 200 LYS A C 1
ATOM 1555 O O . LYS A 1 200 ? -12.269 10.462 0.199 1.00 95.81 200 LYS A O 1
ATOM 1560 N N . LYS A 1 201 ? -13.275 11.027 2.134 1.00 97.44 201 LYS A N 1
ATOM 1561 C CA . LYS A 1 201 ? -12.090 11.560 2.830 1.00 97.44 201 LYS A CA 1
ATOM 1562 C C . LYS A 1 201 ? -11.587 10.616 3.923 1.00 97.44 201 LYS A C 1
ATOM 1564 O O . LYS A 1 201 ? -10.378 10.531 4.134 1.00 97.44 201 LYS A O 1
ATOM 1569 N N . TRP A 1 202 ? -12.503 9.908 4.576 1.00 98.31 202 TRP A N 1
ATOM 1570 C CA . TRP A 1 202 ? -12.250 9.067 5.735 1.00 98.31 202 TRP A CA 1
ATOM 1571 C C . TRP A 1 202 ? -12.780 7.652 5.533 1.00 98.31 202 TRP A C 1
ATOM 1573 O O . TRP A 1 202 ? -13.795 7.433 4.878 1.00 98.31 202 TRP A O 1
ATOM 1583 N N . VAL A 1 203 ? -12.096 6.699 6.152 1.00 98.00 203 VAL A N 1
ATOM 1584 C CA . VAL A 1 203 ? -12.507 5.307 6.282 1.00 98.00 203 VAL A CA 1
ATOM 1585 C C . VAL A 1 203 ? -12.679 5.007 7.759 1.00 98.00 203 VAL A C 1
ATOM 1587 O O . VAL A 1 203 ? -11.775 5.274 8.553 1.00 98.00 203 VAL A O 1
ATOM 1590 N N . LEU A 1 204 ? -13.823 4.419 8.097 1.00 98.38 204 LEU A N 1
ATOM 1591 C CA . LEU A 1 204 ? -14.103 3.868 9.413 1.00 98.38 204 LEU A CA 1
ATOM 1592 C C . LEU A 1 204 ? -14.099 2.343 9.305 1.00 98.38 204 LEU A C 1
ATOM 1594 O O . LEU A 1 204 ? -14.764 1.775 8.438 1.00 98.38 204 LEU A O 1
ATOM 1598 N N . GLN A 1 205 ? -13.303 1.688 10.138 1.00 97.75 205 GLN A N 1
ATOM 1599 C CA . GLN A 1 205 ? -13.024 0.261 10.027 1.00 97.75 205 GLN A CA 1
ATOM 1600 C C . GLN A 1 205 ? -13.002 -0.393 11.408 1.00 97.75 205 GLN A C 1
ATOM 1602 O O . GLN A 1 205 ? -12.581 0.230 12.375 1.00 97.75 205 GLN A O 1
ATOM 1607 N N . GLU A 1 206 ? -13.395 -1.657 11.498 1.00 97.38 206 GLU A N 1
ATOM 1608 C CA . GLU A 1 206 ? -13.157 -2.522 12.653 1.00 97.38 206 GLU A CA 1
ATOM 1609 C C . GLU A 1 206 ? -11.709 -2.411 13.160 1.00 97.38 206 GLU A C 1
ATOM 1611 O O . GLU A 1 206 ? -10.744 -2.457 12.377 1.00 97.38 206 GLU A O 1
ATOM 1616 N N . LEU A 1 207 ? -11.572 -2.265 14.482 1.00 96.25 207 LEU A N 1
ATOM 1617 C CA . LEU A 1 207 ? -10.296 -2.396 15.171 1.00 96.25 207 LEU A CA 1
ATOM 1618 C C . LEU A 1 207 ? -9.951 -3.881 15.282 1.00 96.25 207 LEU A C 1
ATOM 1620 O O . LEU A 1 207 ? -10.655 -4.636 15.945 1.00 96.25 207 LEU A O 1
ATOM 1624 N N . VAL A 1 208 ? -8.841 -4.287 14.669 1.00 94.62 208 VAL A N 1
ATOM 1625 C CA . VAL A 1 208 ? -8.332 -5.654 14.806 1.00 94.62 208 VAL A CA 1
ATOM 1626 C C . VAL A 1 208 ? -7.388 -5.707 16.009 1.00 94.62 208 VAL A C 1
ATOM 1628 O O . VAL A 1 208 ? -6.339 -5.061 15.959 1.00 94.62 208 VAL A O 1
ATOM 1631 N N . PRO A 1 209 ? -7.726 -6.437 17.088 1.00 92.44 209 PRO A N 1
ATOM 1632 C CA . PRO A 1 209 ? -6.841 -6.573 18.234 1.00 92.44 209 PRO A CA 1
ATOM 1633 C C . PRO A 1 209 ? -5.616 -7.430 17.908 1.00 92.44 209 PRO A C 1
ATOM 1635 O O . PRO A 1 209 ? -5.660 -8.326 17.064 1.00 92.44 209 PRO A O 1
ATOM 1638 N N . GLY A 1 210 ? -4.528 -7.172 18.625 1.00 93.56 210 GLY A N 1
ATOM 1639 C CA . GLY A 1 210 ? -3.261 -7.875 18.487 1.00 93.56 210 GLY A CA 1
ATOM 1640 C C . GLY A 1 210 ? -2.094 -6.901 18.407 1.00 93.56 210 GLY A C 1
ATOM 1641 O O . GLY A 1 210 ? -2.184 -5.836 17.801 1.00 93.56 210 GLY A O 1
ATOM 1642 N N . ASN A 1 211 ? -0.971 -7.294 18.998 1.00 95.75 211 ASN A N 1
ATOM 1643 C CA . ASN A 1 211 ? 0.274 -6.533 18.964 1.00 95.75 211 ASN A CA 1
ATOM 1644 C C . ASN A 1 211 ? 1.249 -7.033 17.889 1.00 95.75 211 ASN A C 1
ATOM 1646 O O . ASN A 1 211 ? 2.418 -6.663 17.918 1.00 95.75 211 ASN A O 1
ATOM 1650 N N . VAL A 1 212 ? 0.796 -7.887 16.965 1.00 94.25 212 VAL A N 1
ATOM 1651 C CA . VAL A 1 212 ? 1.637 -8.479 15.919 1.00 94.25 212 VAL A CA 1
ATOM 1652 C C . VAL A 1 212 ? 1.116 -8.093 14.538 1.00 94.25 212 VAL A C 1
ATOM 1654 O O . VAL A 1 212 ? -0.033 -8.378 14.191 1.00 94.25 212 VAL A O 1
ATOM 1657 N N . GLU A 1 213 ? 1.973 -7.476 13.728 1.00 92.50 213 GLU A N 1
ATOM 1658 C CA . GLU A 1 213 ? 1.734 -7.248 12.303 1.00 92.50 213 GLU A CA 1
ATOM 1659 C C . GLU A 1 213 ? 2.525 -8.242 11.467 1.00 92.50 213 GLU A C 1
ATOM 1661 O O . GLU A 1 213 ? 3.717 -8.461 11.684 1.00 92.50 213 GLU A O 1
ATOM 1666 N N . PHE A 1 214 ? 1.865 -8.796 10.455 1.00 91.06 214 PHE A N 1
ATOM 1667 C CA . PHE A 1 214 ? 2.535 -9.547 9.411 1.00 91.06 214 PHE A CA 1
ATOM 1668 C C . PHE A 1 214 ? 2.513 -8.737 8.124 1.00 91.06 214 PHE A C 1
ATOM 1670 O O . PHE A 1 214 ? 1.448 -8.312 7.671 1.00 91.06 214 PHE A O 1
ATOM 1677 N N . SER A 1 215 ? 3.693 -8.571 7.534 1.00 89.94 215 SER A N 1
ATOM 1678 C CA . SER A 1 215 ? 3.877 -7.986 6.215 1.00 89.94 215 SER A CA 1
ATOM 1679 C C . SER A 1 215 ? 4.457 -9.027 5.274 1.00 89.94 215 SER A C 1
ATOM 1681 O O . SER A 1 215 ? 5.495 -9.621 5.563 1.00 89.94 215 SER A O 1
ATOM 1683 N N . VAL A 1 216 ? 3.800 -9.260 4.143 1.00 89.19 216 VAL A N 1
ATOM 1684 C CA . VAL A 1 216 ? 4.326 -10.151 3.103 1.00 89.19 216 VAL A CA 1
ATOM 1685 C C . VAL A 1 216 ? 4.691 -9.321 1.891 1.00 89.19 216 VAL A C 1
ATOM 1687 O O . VAL A 1 216 ? 3.874 -8.527 1.438 1.00 89.19 216 VAL A O 1
ATOM 1690 N N . SER A 1 217 ? 5.906 -9.520 1.385 1.00 87.75 217 SER A N 1
ATOM 1691 C CA . SER A 1 217 ? 6.358 -9.050 0.077 1.00 87.75 217 SER A CA 1
ATOM 1692 C C . SER A 1 217 ? 6.303 -10.212 -0.903 1.00 87.75 217 SER A C 1
ATOM 1694 O O . SER A 1 217 ? 6.842 -11.280 -0.616 1.00 87.75 217 SER A O 1
ATOM 1696 N N . LEU A 1 218 ? 5.650 -10.016 -2.044 1.00 87.38 218 LEU A N 1
ATOM 1697 C CA . LEU A 1 218 ? 5.501 -11.045 -3.072 1.00 87.38 218 LEU A CA 1
ATOM 1698 C C . LEU A 1 218 ? 6.410 -10.757 -4.274 1.00 87.38 218 LEU A C 1
ATOM 1700 O O . LEU A 1 218 ? 6.782 -9.620 -4.542 1.00 87.38 218 LEU A O 1
ATOM 1704 N N . LEU A 1 219 ? 6.760 -11.801 -5.013 1.00 86.50 219 LEU A N 1
ATOM 1705 C CA . LEU A 1 219 ? 7.239 -11.729 -6.388 1.00 86.50 219 LEU A CA 1
ATOM 1706 C C . LEU A 1 219 ? 6.210 -12.484 -7.225 1.00 86.50 219 LEU A C 1
ATOM 1708 O O . LEU A 1 219 ? 6.031 -13.689 -7.068 1.00 86.50 219 LEU A O 1
ATOM 1712 N N . VAL A 1 220 ? 5.526 -11.764 -8.109 1.00 85.06 220 VAL A N 1
ATOM 1713 C CA . VAL A 1 220 ? 4.471 -12.307 -8.966 1.00 85.06 220 VAL A CA 1
ATOM 1714 C C . VAL A 1 220 ? 4.908 -12.274 -10.428 1.00 85.06 220 VAL A C 1
ATOM 1716 O O . VAL A 1 220 ? 5.503 -11.299 -10.882 1.00 85.06 220 VAL A O 1
ATOM 1719 N N . SER A 1 221 ? 4.608 -13.342 -11.162 1.00 84.38 221 SER A N 1
ATOM 1720 C CA . SER A 1 221 ? 4.844 -13.476 -12.597 1.00 84.38 221 SER A CA 1
ATOM 1721 C C . SER A 1 221 ? 3.716 -14.289 -13.234 1.00 84.38 221 SER A C 1
ATOM 1723 O O . SER A 1 221 ? 3.405 -15.390 -12.787 1.00 84.38 221 SER A O 1
ATOM 1725 N N . TYR A 1 222 ? 3.079 -13.744 -14.271 1.00 84.00 222 TYR A N 1
ATOM 1726 C CA . TYR A 1 222 ? 1.956 -14.354 -14.999 1.00 84.00 222 TYR A CA 1
ATOM 1727 C C . TYR A 1 222 ? 0.867 -14.955 -14.111 1.00 84.00 222 TYR A C 1
ATOM 1729 O O . TYR A 1 222 ? 0.489 -16.115 -14.269 1.00 84.00 222 TYR A O 1
ATOM 1737 N N . GLY A 1 223 ? 0.350 -14.184 -13.156 1.00 84.75 223 GLY A N 1
ATOM 1738 C CA . GLY A 1 223 ? -0.687 -14.717 -12.273 1.00 84.75 223 GLY A CA 1
ATOM 1739 C C . GLY A 1 223 ? -0.172 -15.568 -11.116 1.00 84.75 223 GLY A C 1
ATOM 1740 O O . GLY A 1 223 ? -0.968 -15.953 -10.268 1.00 84.75 223 GLY A O 1
ATOM 1741 N N . SER A 1 224 ? 1.124 -15.885 -11.078 1.00 88.00 224 SER A N 1
ATOM 1742 C CA . SER A 1 224 ? 1.695 -16.869 -10.158 1.00 88.00 224 SER A CA 1
ATOM 1743 C C . SER A 1 224 ? 2.669 -16.213 -9.191 1.00 88.00 224 SER A C 1
ATOM 1745 O O . SER A 1 224 ? 3.494 -15.393 -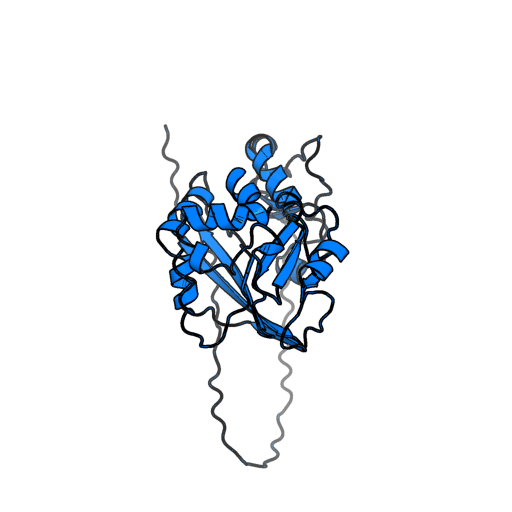9.592 1.00 88.00 224 SER A O 1
ATOM 1747 N N . ILE A 1 225 ? 2.593 -16.587 -7.917 1.00 89.44 225 ILE A N 1
ATOM 1748 C CA . ILE A 1 225 ? 3.574 -16.183 -6.908 1.00 89.44 225 ILE A CA 1
ATOM 1749 C C . ILE A 1 225 ? 4.824 -17.048 -7.114 1.00 89.44 225 ILE A C 1
ATOM 1751 O O . ILE A 1 225 ? 4.741 -18.265 -6.976 1.00 89.44 225 ILE A O 1
ATOM 1755 N N . MET A 1 226 ? 5.959 -16.440 -7.463 1.00 91.56 226 MET A N 1
ATOM 1756 C CA . MET A 1 226 ? 7.227 -17.160 -7.652 1.00 91.56 226 MET A CA 1
ATOM 1757 C C . MET A 1 226 ? 8.066 -17.196 -6.376 1.00 91.56 226 MET A C 1
ATOM 1759 O O . MET A 1 226 ? 8.771 -18.168 -6.144 1.00 91.56 226 MET A O 1
ATOM 1763 N N . ASP A 1 227 ? 8.015 -16.132 -5.572 1.00 91.94 227 ASP A N 1
ATOM 1764 C CA . ASP A 1 227 ? 8.717 -16.039 -4.290 1.00 91.94 227 ASP A CA 1
ATOM 1765 C C . ASP A 1 227 ? 7.940 -15.123 -3.335 1.00 91.94 227 ASP A C 1
ATOM 1767 O O . ASP A 1 227 ? 7.089 -14.325 -3.749 1.00 91.94 227 ASP A O 1
ATOM 1771 N N . MET A 1 228 ? 8.228 -15.249 -2.045 1.00 92.19 228 MET A N 1
ATOM 1772 C CA . MET A 1 228 ? 7.683 -14.409 -0.995 1.00 92.19 228 MET A CA 1
ATOM 1773 C C . MET A 1 228 ? 8.668 -14.241 0.164 1.00 92.19 228 MET A C 1
ATOM 1775 O O . MET A 1 228 ? 9.487 -15.111 0.475 1.00 92.19 228 MET A O 1
ATOM 1779 N N . VAL A 1 229 ? 8.554 -13.103 0.840 1.00 90.38 229 VAL A N 1
ATOM 1780 C CA . VAL A 1 229 ? 9.266 -12.812 2.086 1.00 90.38 229 VAL A CA 1
ATOM 1781 C C . VAL A 1 229 ? 8.249 -12.336 3.108 1.00 90.38 229 VAL A C 1
ATOM 1783 O O . VAL A 1 229 ? 7.561 -11.339 2.882 1.00 90.38 229 VAL A O 1
ATOM 1786 N N . GLY A 1 230 ? 8.145 -13.065 4.217 1.00 92.06 230 GLY A N 1
ATOM 1787 C CA . GLY A 1 230 ? 7.339 -12.683 5.368 1.00 92.06 230 GLY A CA 1
ATOM 1788 C C . GLY A 1 230 ? 8.169 -11.911 6.386 1.00 92.06 230 GLY A C 1
ATOM 1789 O O . GLY A 1 230 ? 9.298 -12.285 6.702 1.00 92.06 230 GLY A O 1
ATOM 1790 N N . MET A 1 231 ? 7.588 -10.849 6.925 1.00 93.44 231 MET A N 1
ATOM 1791 C CA . MET A 1 231 ? 8.114 -10.064 8.033 1.00 93.44 231 MET A CA 1
ATOM 1792 C C . MET A 1 231 ? 7.074 -10.022 9.143 1.00 93.44 231 MET A C 1
ATOM 1794 O O . MET A 1 231 ? 5.901 -9.752 8.881 1.00 93.44 231 MET A O 1
ATOM 1798 N N . ARG A 1 232 ? 7.508 -10.293 10.370 1.00 94.31 232 ARG A N 1
ATOM 1799 C CA . ARG A 1 232 ? 6.705 -10.145 11.578 1.00 94.31 232 ARG A CA 1
ATOM 1800 C C . ARG A 1 232 ? 7.233 -8.962 12.376 1.00 94.31 232 ARG A C 1
ATOM 1802 O O . ARG A 1 232 ? 8.438 -8.869 12.598 1.00 94.31 232 ARG A O 1
ATOM 1809 N N . TYR A 1 233 ? 6.322 -8.105 12.811 1.00 94.00 233 TYR A N 1
ATOM 1810 C CA . TYR A 1 233 ? 6.587 -6.976 13.694 1.00 94.00 233 TYR A CA 1
ATOM 1811 C C . TYR A 1 233 ? 5.775 -7.164 14.970 1.00 94.00 233 TYR A C 1
ATOM 1813 O O . TYR A 1 233 ? 4.574 -7.419 14.890 1.00 94.00 233 TYR A O 1
ATOM 1821 N N . THR A 1 234 ? 6.416 -7.041 16.126 1.00 96.25 234 THR A N 1
ATOM 1822 C CA . THR A 1 234 ? 5.757 -7.091 17.433 1.00 96.25 234 THR A CA 1
ATOM 1823 C C . THR A 1 234 ? 5.856 -5.730 18.096 1.00 96.25 234 THR A C 1
ATOM 1825 O O . THR A 1 234 ? 6.922 -5.116 18.114 1.00 96.25 234 THR A O 1
ATOM 1828 N N . TYR A 1 235 ? 4.752 -5.284 18.678 1.00 96.06 235 TYR A N 1
ATOM 1829 C CA . TYR A 1 235 ? 4.60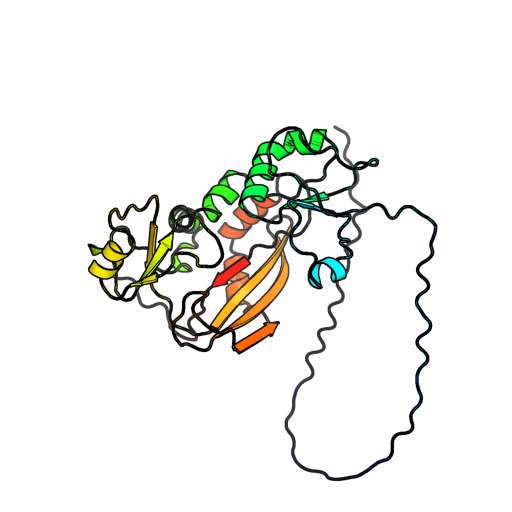5 -3.974 19.290 1.00 96.06 235 TYR A CA 1
ATOM 1830 C C . TYR A 1 235 ? 4.363 -4.062 20.802 1.00 96.06 235 TYR A C 1
ATOM 1832 O O . TYR A 1 235 ? 3.920 -5.093 21.320 1.00 96.06 235 TYR A O 1
ATOM 1840 N N . ASP A 1 236 ? 4.623 -2.964 21.512 1.00 97.19 236 ASP A N 1
ATOM 1841 C CA . ASP A 1 236 ? 4.519 -2.862 22.977 1.00 97.19 236 ASP A CA 1
ATOM 1842 C C . ASP A 1 236 ? 3.074 -2.801 23.510 1.00 97.19 236 ASP A C 1
ATOM 1844 O O . ASP A 1 236 ? 2.857 -2.792 24.721 1.00 97.19 236 ASP A O 1
ATOM 1848 N N . ARG A 1 237 ? 2.064 -2.764 22.629 1.00 95.94 237 ARG A N 1
ATOM 1849 C CA . ARG A 1 237 ? 0.649 -2.598 23.001 1.00 95.94 237 ARG A CA 1
ATOM 1850 C C . ARG A 1 237 ? -0.255 -3.594 22.294 1.00 95.94 237 ARG A C 1
ATOM 1852 O O . ARG A 1 237 ? -0.123 -3.810 21.095 1.00 95.94 237 ARG A O 1
ATOM 1859 N N . ALA A 1 238 ? -1.240 -4.122 23.026 1.00 93.75 238 ALA A N 1
ATOM 1860 C CA . ALA A 1 238 ? -2.235 -5.081 22.526 1.00 93.75 238 ALA A CA 1
ATOM 1861 C C . ALA A 1 238 ? -3.128 -4.535 21.395 1.00 93.75 238 ALA A C 1
ATOM 1863 O O . ALA A 1 238 ? -3.666 -5.306 20.605 1.00 93.75 238 ALA A O 1
ATOM 1864 N N . VAL A 1 239 ? -3.292 -3.214 21.329 1.00 93.19 239 VAL A N 1
ATOM 1865 C CA . VAL A 1 239 ? -3.940 -2.481 20.237 1.00 93.19 239 VAL A CA 1
ATOM 1866 C C . VAL A 1 239 ? -3.102 -1.244 19.949 1.00 93.19 239 VAL A C 1
ATOM 1868 O O . VAL A 1 239 ? -2.612 -0.597 20.880 1.00 93.19 239 VAL A O 1
ATOM 1871 N N . TYR A 1 240 ? -2.906 -0.908 18.677 1.00 91.56 240 TYR A N 1
ATOM 1872 C CA . TYR A 1 240 ? -2.020 0.193 18.316 1.00 91.56 240 TYR A CA 1
ATOM 1873 C C . TYR A 1 240 ? -2.386 0.856 16.989 1.00 91.56 240 TYR A C 1
ATOM 1875 O O . TYR A 1 240 ? -3.071 0.291 16.139 1.00 91.56 240 TYR A O 1
ATOM 1883 N N . ILE A 1 241 ? -1.877 2.078 16.824 1.00 91.88 241 ILE A N 1
ATOM 1884 C CA . ILE A 1 241 ? -1.806 2.805 15.558 1.00 91.88 241 ILE A CA 1
ATOM 1885 C C . ILE A 1 241 ? -0.411 3.419 15.474 1.00 91.88 241 ILE A C 1
ATOM 1887 O O . ILE A 1 241 ? -0.017 4.199 16.343 1.00 91.88 241 ILE A O 1
ATOM 1891 N N . TRP A 1 242 ? 0.332 3.092 14.421 1.00 86.12 242 TRP A N 1
ATOM 1892 C CA . TRP A 1 242 ? 1.617 3.727 14.133 1.00 86.12 242 TRP A CA 1
ATOM 1893 C C . TRP A 1 242 ? 1.418 5.228 13.826 1.00 86.12 242 TRP A C 1
ATOM 1895 O O . TRP A 1 242 ? 0.462 5.562 13.121 1.00 86.12 242 TRP A O 1
ATOM 1905 N N . PRO A 1 243 ? 2.284 6.148 14.299 1.00 89.44 243 PRO A N 1
ATOM 1906 C CA . PRO A 1 243 ? 3.555 5.930 15.008 1.00 89.44 243 PRO A CA 1
ATOM 1907 C C . PRO A 1 243 ? 3.454 5.939 16.544 1.00 89.44 243 PRO A C 1
ATOM 1909 O O . PRO A 1 243 ? 4.470 6.059 17.217 1.00 89.44 243 PRO A O 1
ATOM 1912 N N . ASN A 1 244 ? 2.261 5.835 17.132 1.00 90.75 244 ASN A N 1
ATOM 1913 C CA . ASN A 1 244 ? 2.057 6.006 18.580 1.00 90.75 244 ASN A CA 1
ATOM 1914 C C . ASN A 1 244 ? 2.350 4.728 19.395 1.00 90.75 244 ASN A C 1
ATOM 1916 O O . ASN A 1 244 ? 1.682 4.454 20.395 1.00 90.75 244 ASN A O 1
ATOM 1920 N N . VAL A 1 245 ? 3.301 3.920 18.933 1.00 94.19 245 VAL A N 1
ATOM 1921 C CA . VAL A 1 245 ? 3.634 2.588 19.449 1.00 94.19 245 VAL A CA 1
ATOM 1922 C C . VAL A 1 245 ? 5.124 2.326 19.243 1.00 94.19 245 VAL A C 1
ATOM 1924 O O . VAL A 1 245 ? 5.725 2.898 18.331 1.00 94.19 245 VAL A O 1
ATOM 1927 N N . VAL A 1 246 ? 5.715 1.459 20.061 1.00 95.31 246 VAL A N 1
ATOM 1928 C CA . VAL A 1 246 ? 7.115 1.045 19.933 1.00 95.31 246 VAL A CA 1
ATOM 1929 C C . VAL A 1 246 ? 7.177 -0.333 19.278 1.00 95.31 246 VAL A C 1
ATOM 1931 O O . VAL A 1 246 ? 6.519 -1.273 19.722 1.00 95.31 246 VAL A O 1
ATOM 1934 N N . GLU A 1 247 ? 7.966 -0.455 18.210 1.00 95.62 247 GLU A N 1
ATOM 1935 C CA . GLU A 1 247 ? 8.355 -1.753 17.646 1.00 95.62 247 GLU A CA 1
ATOM 1936 C C . GLU A 1 247 ? 9.345 -2.419 18.611 1.00 95.62 247 GLU A C 1
ATOM 1938 O O . GLU A 1 247 ? 10.443 -1.913 18.825 1.00 95.62 247 GLU A O 1
ATOM 1943 N N . VAL A 1 248 ? 8.930 -3.524 19.230 1.00 97.75 248 VAL A N 1
ATOM 1944 C CA . VAL A 1 248 ? 9.720 -4.274 20.220 1.00 97.75 248 VAL A CA 1
ATOM 1945 C C . VAL A 1 248 ? 10.576 -5.337 19.542 1.00 97.75 248 VAL A C 1
ATOM 1947 O O . VAL A 1 248 ? 11.689 -5.610 19.980 1.00 97.75 248 VAL A O 1
ATOM 1950 N N . HIS A 1 249 ? 10.052 -5.957 18.484 1.00 97.06 249 HIS A N 1
ATOM 1951 C CA . HIS A 1 249 ? 10.737 -7.028 17.767 1.00 97.06 249 HIS A CA 1
ATOM 1952 C C . HIS A 1 249 ? 10.391 -7.009 16.283 1.00 97.06 249 HIS A C 1
ATOM 1954 O O . HIS A 1 249 ? 9.251 -6.720 15.909 1.00 97.06 249 HIS A O 1
ATOM 1960 N N . ARG A 1 250 ? 11.361 -7.382 15.447 1.00 95.75 250 ARG A N 1
ATOM 1961 C CA . ARG A 1 250 ? 11.201 -7.523 13.999 1.00 95.75 250 ARG A CA 1
ATOM 1962 C C . ARG A 1 250 ? 11.996 -8.718 13.503 1.00 95.75 250 ARG A C 1
ATOM 1964 O O . ARG A 1 250 ? 13.208 -8.774 13.676 1.00 95.75 250 ARG A O 1
ATOM 1971 N N . GLU A 1 251 ? 11.325 -9.644 12.827 1.00 96.25 251 GLU A N 1
ATOM 1972 C CA . GLU A 1 251 ? 11.950 -10.890 12.374 1.00 96.25 251 GLU A CA 1
ATOM 1973 C C . GLU A 1 251 ? 11.371 -11.412 11.061 1.00 96.25 251 GLU A C 1
ATOM 1975 O O . GLU A 1 251 ? 10.178 -11.257 10.769 1.00 96.25 251 GLU A O 1
ATOM 1980 N N . LEU A 1 252 ? 12.227 -12.040 10.250 1.00 94.81 252 LEU A N 1
ATOM 1981 C CA . LEU A 1 252 ? 11.776 -12.804 9.089 1.00 94.81 252 LEU A CA 1
ATOM 1982 C C . LEU A 1 252 ? 10.921 -13.974 9.567 1.00 94.81 252 LEU A C 1
ATOM 1984 O O . LEU A 1 252 ? 11.241 -14.629 10.555 1.00 94.81 252 LEU A O 1
ATOM 1988 N N . CYS A 1 253 ? 9.837 -14.253 8.853 1.00 95.50 253 CYS A N 1
ATOM 1989 C CA . CYS A 1 253 ? 8.957 -15.360 9.194 1.00 95.50 253 CYS A CA 1
ATOM 1990 C C . CYS A 1 253 ? 8.473 -16.105 7.952 1.00 95.50 253 CYS A C 1
ATOM 1992 O O . CYS A 1 253 ? 8.408 -15.563 6.844 1.00 95.50 253 CYS A O 1
ATOM 1994 N N . LEU A 1 254 ? 8.105 -17.369 8.157 1.00 95.31 254 LEU A N 1
ATOM 1995 C CA . LEU A 1 254 ? 7.407 -18.149 7.146 1.00 95.31 254 LEU A CA 1
ATOM 1996 C C . LEU A 1 254 ? 5.973 -17.635 7.004 1.00 95.31 254 LEU A C 1
ATOM 1998 O O . LEU A 1 254 ? 5.273 -17.414 7.994 1.00 95.31 254 LEU A O 1
ATOM 2002 N N . VAL A 1 255 ? 5.523 -17.478 5.761 1.00 91.12 255 VAL A N 1
ATOM 2003 C CA . VAL A 1 255 ? 4.136 -17.118 5.462 1.00 91.12 255 VAL A CA 1
ATOM 2004 C C . VAL A 1 255 ? 3.273 -18.375 5.594 1.00 91.12 255 VAL A C 1
ATOM 2006 O O . VAL A 1 255 ? 3.538 -19.358 4.900 1.00 91.12 255 VAL A O 1
ATOM 2009 N N . PRO A 1 256 ? 2.227 -18.384 6.441 1.00 91.44 256 PRO A N 1
ATOM 2010 C CA . PRO A 1 256 ? 1.361 -19.550 6.577 1.00 91.44 256 PRO A CA 1
ATOM 2011 C C . PRO A 1 256 ? 0.743 -19.974 5.239 1.00 91.44 256 PRO A C 1
ATOM 2013 O O . PRO A 1 256 ? 0.188 -19.139 4.520 1.00 91.44 256 PRO A O 1
ATOM 2016 N N . LEU A 1 257 ? 0.758 -21.278 4.934 1.00 91.69 257 LEU A N 1
ATOM 2017 C CA . LEU A 1 257 ? 0.274 -21.815 3.652 1.00 91.69 257 LEU A CA 1
ATOM 2018 C C . LEU A 1 257 ? -1.185 -21.434 3.366 1.00 91.69 257 LEU A C 1
ATOM 2020 O O . LEU A 1 257 ? -1.540 -21.135 2.231 1.00 91.69 257 LEU A O 1
ATOM 2024 N N . ARG A 1 258 ? -2.029 -21.351 4.403 1.00 91.94 258 ARG A N 1
ATOM 2025 C CA . ARG A 1 258 ? -3.408 -20.860 4.267 1.00 91.94 258 ARG A CA 1
ATOM 2026 C C . ARG A 1 258 ? -3.461 -19.453 3.663 1.00 91.94 258 ARG A C 1
ATOM 2028 O O . ARG A 1 258 ? -4.315 -19.193 2.824 1.00 91.94 258 ARG A O 1
ATOM 2035 N N . HIS A 1 259 ? -2.561 -18.553 4.060 1.00 89.38 259 HIS A N 1
ATOM 2036 C CA . HIS A 1 259 ? -2.509 -17.194 3.510 1.00 89.38 259 HIS A CA 1
ATOM 2037 C C . HIS A 1 259 ? -2.000 -17.199 2.078 1.00 89.38 259 HIS A C 1
ATOM 2039 O O . HIS A 1 259 ? -2.555 -16.493 1.243 1.00 89.38 259 HIS A O 1
ATOM 2045 N N . VAL A 1 260 ? -1.001 -18.033 1.780 1.00 90.00 260 VAL A N 1
ATOM 2046 C CA . VAL A 1 260 ? -0.523 -18.231 0.407 1.00 90.00 260 VAL A CA 1
ATOM 2047 C C . VAL A 1 260 ? -1.660 -18.712 -0.487 1.00 90.00 260 VAL A C 1
ATOM 2049 O O . VAL A 1 260 ? -1.867 -18.139 -1.547 1.00 90.00 260 VAL A O 1
ATOM 2052 N N . ASN A 1 261 ? -2.455 -19.683 -0.037 1.00 91.06 261 ASN A N 1
ATOM 2053 C CA . ASN A 1 261 ? -3.592 -20.205 -0.795 1.00 91.06 261 ASN A CA 1
ATOM 2054 C C . ASN A 1 261 ? -4.679 -19.148 -1.023 1.00 91.06 261 ASN A C 1
ATOM 2056 O O . ASN A 1 261 ? -5.229 -19.082 -2.118 1.00 91.06 261 ASN A O 1
ATOM 2060 N N . ILE A 1 262 ? -4.956 -18.294 -0.032 1.00 88.38 262 ILE A N 1
ATOM 2061 C CA . ILE A 1 262 ? -5.877 -17.156 -0.192 1.00 88.38 262 ILE A CA 1
ATOM 2062 C C . ILE A 1 262 ? -5.328 -16.172 -1.236 1.00 88.38 262 ILE A C 1
ATOM 2064 O O . ILE A 1 262 ? -6.043 -15.785 -2.157 1.00 88.38 262 ILE A O 1
ATOM 2068 N N . MET A 1 263 ? -4.044 -15.810 -1.142 1.00 86.31 263 MET A N 1
ATOM 2069 C CA . MET A 1 263 ? -3.382 -14.910 -2.097 1.00 86.31 263 MET A CA 1
ATOM 2070 C C . MET A 1 263 ? -3.203 -15.533 -3.492 1.00 86.31 263 MET A C 1
ATOM 2072 O O . MET A 1 263 ? -3.094 -14.809 -4.473 1.00 86.31 263 MET A O 1
ATOM 2076 N N . ALA A 1 264 ? -3.180 -16.859 -3.601 1.00 87.25 264 ALA A N 1
ATOM 2077 C CA . ALA A 1 264 ? -3.084 -17.603 -4.856 1.00 87.25 264 ALA A CA 1
ATOM 2078 C C . ALA A 1 264 ? -4.452 -18.095 -5.367 1.00 87.25 264 ALA A C 1
ATOM 2080 O O . ALA A 1 264 ? -4.504 -18.871 -6.329 1.00 87.25 264 ALA A O 1
ATOM 2081 N N . GLY A 1 265 ? -5.554 -17.681 -4.732 1.00 87.19 265 GLY A N 1
ATOM 2082 C CA . GLY A 1 265 ? -6.910 -18.038 -5.141 1.00 87.19 265 GLY A CA 1
ATOM 2083 C C . GLY A 1 265 ? -7.204 -17.614 -6.582 1.00 87.19 265 GLY A C 1
ATOM 2084 O O . GLY A 1 265 ? -6.570 -16.704 -7.114 1.00 87.19 265 GLY A O 1
ATOM 2085 N N . SER A 1 266 ? -8.162 -18.274 -7.235 1.00 78.12 266 SER A N 1
ATOM 2086 C CA . SER A 1 266 ? -8.526 -18.036 -8.645 1.00 78.12 266 SER A CA 1
ATOM 2087 C C . SER A 1 266 ? -8.805 -16.563 -8.955 1.00 78.12 266 SER A C 1
ATOM 2089 O O . SER A 1 266 ? -8.283 -16.045 -9.941 1.00 78.12 266 SER A O 1
ATOM 2091 N N . SER A 1 267 ? -9.541 -15.874 -8.084 1.00 78.50 267 SER A N 1
ATOM 2092 C CA . SER A 1 267 ? -9.844 -14.451 -8.243 1.00 78.50 267 SER A CA 1
ATOM 2093 C C . SER A 1 267 ? -8.589 -13.579 -8.191 1.00 78.50 267 SER A C 1
ATOM 2095 O O . SER A 1 267 ? -8.408 -12.688 -9.014 1.00 78.50 267 SER A O 1
ATOM 2097 N N . MET A 1 268 ? -7.666 -13.870 -7.270 1.00 77.44 268 MET A N 1
ATOM 2098 C CA . MET A 1 268 ? -6.409 -13.131 -7.163 1.00 77.44 268 MET A CA 1
ATOM 2099 C C . MET A 1 268 ? -5.461 -13.469 -8.319 1.00 77.44 268 MET A C 1
ATOM 2101 O O . MET A 1 268 ? -4.781 -12.581 -8.824 1.00 77.44 268 MET A O 1
ATOM 2105 N N . LYS A 1 269 ? -5.464 -14.717 -8.806 1.00 79.88 269 LYS A N 1
ATOM 2106 C CA . LYS A 1 269 ? -4.720 -15.135 -10.005 1.00 79.88 269 LYS A CA 1
ATOM 2107 C C . LYS A 1 269 ? -5.119 -14.342 -11.237 1.00 79.88 269 LYS A C 1
ATOM 2109 O O . LYS A 1 269 ? -4.253 -14.066 -12.058 1.00 79.88 269 LYS A O 1
ATOM 2114 N N . GLU A 1 270 ? -6.391 -13.990 -11.392 1.00 80.62 270 GLU A N 1
ATOM 2115 C CA . GLU A 1 270 ? -6.845 -13.185 -12.525 1.00 80.62 270 GLU A CA 1
ATOM 2116 C C . GLU A 1 270 ? -6.289 -11.763 -12.459 1.00 80.62 270 GLU A C 1
ATOM 2118 O O . GLU A 1 270 ? -5.713 -11.295 -13.438 1.00 80.62 270 GLU A O 1
ATOM 2123 N N . ILE A 1 271 ? -6.314 -11.134 -11.282 1.00 80.00 271 ILE A N 1
ATOM 2124 C CA . ILE A 1 271 ? -5.683 -9.825 -11.073 1.00 80.00 271 ILE A CA 1
ATOM 2125 C C . ILE A 1 271 ? -4.170 -9.936 -11.277 1.00 80.00 271 ILE A C 1
ATOM 2127 O O . ILE A 1 271 ? -3.595 -9.156 -12.023 1.00 80.00 271 ILE A O 1
ATOM 2131 N N . MET A 1 272 ? -3.513 -10.933 -10.669 1.00 79.50 272 MET A N 1
ATOM 2132 C CA . MET A 1 272 ? -2.093 -11.283 -10.865 1.00 79.50 272 MET A CA 1
ATOM 2133 C C . MET A 1 272 ? -1.762 -11.540 -12.334 1.00 79.50 272 MET A C 1
ATOM 2135 O O . MET A 1 272 ? -0.654 -11.245 -12.780 1.00 79.50 272 MET A O 1
ATOM 2139 N N . ARG A 1 273 ? -2.703 -12.070 -13.113 1.00 78.75 273 ARG A N 1
ATOM 2140 C CA . ARG A 1 273 ? -2.534 -12.255 -14.548 1.00 78.75 273 ARG A CA 1
ATOM 2141 C C . ARG A 1 273 ? -2.681 -10.928 -15.263 1.00 78.75 273 ARG A C 1
ATOM 2143 O O . ARG A 1 273 ? -1.871 -10.665 -16.136 1.00 78.75 273 ARG A O 1
ATOM 2150 N N . GLU A 1 274 ? -3.630 -10.081 -14.887 1.00 76.88 274 GLU A N 1
ATOM 2151 C CA . GLU A 1 274 ? -3.774 -8.738 -15.445 1.00 76.88 274 GLU A CA 1
ATOM 2152 C C . GLU A 1 274 ? -2.559 -7.849 -15.145 1.00 76.88 274 GLU A C 1
ATOM 2154 O O . GLU A 1 274 ? -2.084 -7.122 -16.018 1.00 76.88 274 GLU A O 1
ATOM 2159 N N . PHE A 1 275 ? -1.979 -7.994 -13.952 1.00 67.31 275 PHE A N 1
ATOM 2160 C CA . PHE A 1 275 ? -0.698 -7.404 -13.576 1.00 67.31 275 PHE A CA 1
ATOM 2161 C C . PHE A 1 275 ? 0.432 -7.805 -14.547 1.00 67.31 275 PHE A C 1
ATOM 2163 O O . PHE A 1 275 ? 1.345 -7.018 -14.776 1.00 67.31 275 PHE A O 1
ATOM 2170 N N . CYS A 1 276 ? 0.375 -9.003 -15.142 1.00 58.38 276 CYS A N 1
ATOM 2171 C CA . CYS A 1 276 ? 1.450 -9.566 -15.965 1.00 58.38 276 CYS A CA 1
ATOM 2172 C C . CYS A 1 276 ? 1.117 -9.710 -17.463 1.00 58.38 276 CYS A C 1
ATOM 2174 O O . CYS A 1 276 ? 2.005 -10.018 -18.258 1.00 58.38 276 CYS A O 1
ATOM 2176 N N . SER A 1 277 ? -0.141 -9.526 -17.876 1.00 45.62 277 SER A N 1
ATOM 2177 C CA . SER A 1 277 ? -0.619 -9.820 -19.237 1.00 45.62 277 SER A CA 1
ATOM 2178 C C . SER A 1 277 ? -0.185 -8.772 -20.259 1.00 45.62 277 SER A C 1
ATOM 2180 O O . SER A 1 277 ? -0.231 -9.024 -21.462 1.00 45.62 277 SER A O 1
ATOM 2182 N N . LYS A 1 278 ? 0.326 -7.623 -19.804 1.00 48.09 278 LYS A N 1
ATOM 2183 C CA . LYS A 1 278 ? 0.952 -6.606 -20.654 1.00 48.09 278 LYS A CA 1
ATOM 2184 C C . LYS A 1 278 ? 2.474 -6.655 -20.514 1.00 48.09 278 LYS A C 1
ATOM 2186 O O . LYS A 1 278 ? 3.081 -5.751 -19.963 1.00 48.09 278 LYS A O 1
ATOM 2191 N N . ALA A 1 279 ? 3.045 -7.728 -21.062 1.00 35.44 279 ALA A N 1
ATOM 2192 C CA . ALA A 1 279 ? 4.466 -7.965 -21.320 1.00 35.44 279 ALA A CA 1
ATOM 2193 C C . ALA A 1 279 ? 5.432 -7.778 -20.122 1.00 35.44 279 ALA A C 1
ATOM 2195 O O . ALA A 1 279 ? 5.825 -6.664 -19.790 1.00 35.44 279 ALA A O 1
ATOM 2196 N N . PHE A 1 280 ? 5.924 -8.927 -19.632 1.00 35.62 280 PHE A N 1
ATOM 2197 C CA . PHE A 1 280 ? 7.183 -9.188 -18.903 1.00 35.62 280 PHE A CA 1
ATOM 2198 C C . PHE A 1 280 ? 7.111 -9.607 -17.417 1.00 35.62 280 PHE A C 1
ATOM 2200 O O . PHE A 1 280 ? 6.269 -9.176 -16.637 1.00 35.62 280 PHE A O 1
ATOM 2207 N N . LYS A 1 281 ? 8.052 -10.514 -17.084 1.00 36.31 281 LYS A N 1
ATOM 2208 C CA . LYS A 1 281 ? 8.245 -11.311 -15.854 1.00 36.31 281 LYS A CA 1
ATOM 2209 C C . LYS A 1 281 ? 9.226 -10.630 -14.873 1.00 36.31 281 LYS A C 1
ATOM 2211 O O . LYS A 1 281 ? 10.423 -10.843 -15.042 1.00 36.31 281 LYS A O 1
ATOM 2216 N N . VAL A 1 282 ? 8.804 -9.839 -13.876 1.00 27.12 282 VAL A N 1
ATOM 2217 C CA . VAL A 1 282 ? 9.702 -9.264 -12.825 1.00 27.12 282 VAL A CA 1
ATOM 2218 C C . VAL A 1 282 ? 8.880 -8.893 -11.549 1.00 27.12 282 VAL A C 1
ATOM 2220 O O . VAL A 1 282 ? 7.697 -8.594 -11.714 1.00 27.12 282 VAL A O 1
ATOM 2223 N N . PRO A 1 283 ? 9.427 -8.914 -10.299 1.00 29.38 283 PRO A N 1
ATOM 2224 C CA . PRO A 1 283 ? 8.642 -8.882 -9.053 1.00 29.38 283 PRO A CA 1
ATOM 2225 C C . PRO A 1 283 ? 7.726 -7.684 -8.828 1.00 29.38 283 PRO A C 1
ATOM 2227 O O . PRO A 1 283 ? 8.150 -6.536 -8.927 1.00 29.38 283 PRO A O 1
ATOM 2230 N N . ILE A 1 284 ? 6.506 -7.972 -8.370 1.00 31.17 284 ILE A N 1
ATOM 2231 C CA . ILE A 1 284 ? 5.595 -7.004 -7.755 1.00 31.17 284 ILE A CA 1
ATOM 2232 C C . ILE A 1 284 ? 5.653 -7.180 -6.242 1.00 31.17 284 ILE A C 1
ATOM 2234 O O . ILE A 1 284 ? 4.987 -8.066 -5.711 1.00 31.17 284 ILE A O 1
ATOM 2238 N N . VAL A 1 285 ? 6.377 -6.298 -5.550 1.00 29.03 285 VAL A N 1
ATOM 2239 C CA . VAL A 1 285 ? 6.336 -6.209 -4.085 1.00 29.03 285 VAL A CA 1
ATOM 2240 C C . VAL A 1 285 ? 5.012 -5.567 -3.669 1.00 29.03 285 VAL A C 1
ATOM 2242 O O . VAL A 1 285 ? 4.913 -4.357 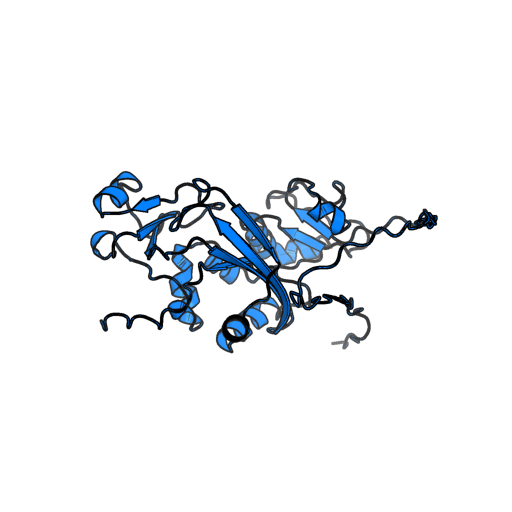-3.483 1.00 29.03 285 VAL A O 1
ATOM 2245 N N . ALA A 1 286 ? 3.963 -6.375 -3.548 1.00 32.25 286 ALA A N 1
ATOM 2246 C CA . ALA A 1 286 ? 2.765 -5.980 -2.820 1.00 32.25 286 ALA A CA 1
ATOM 2247 C C . ALA A 1 286 ? 3.054 -6.138 -1.325 1.00 32.25 286 ALA A C 1
ATOM 2249 O O . ALA A 1 286 ? 3.406 -7.239 -0.916 1.00 32.25 286 ALA A O 1
ATOM 2250 N N . ARG A 1 287 ? 2.920 -5.072 -0.522 1.00 32.56 287 ARG A N 1
ATOM 2251 C CA . ARG A 1 287 ? 2.885 -5.182 0.944 1.00 32.56 287 ARG A CA 1
ATOM 2252 C C . ARG A 1 287 ? 1.454 -5.453 1.375 1.00 32.56 287 ARG A C 1
ATOM 2254 O O . ARG A 1 287 ? 0.606 -4.566 1.314 1.00 32.56 287 ARG A O 1
ATOM 2261 N N . TYR A 1 288 ? 1.202 -6.669 1.835 1.00 33.81 288 TYR A N 1
ATOM 2262 C CA . TYR A 1 288 ? -0.012 -6.984 2.579 1.00 33.81 288 TYR A CA 1
ATOM 2263 C C . TYR A 1 288 ? 0.290 -6.869 4.066 1.00 33.81 288 TYR A C 1
ATOM 2265 O O . TYR A 1 288 ? 0.975 -7.733 4.602 1.00 33.81 288 TYR A O 1
ATOM 2273 N N . SER A 1 289 ? -0.213 -5.818 4.711 1.00 33.72 289 SER A N 1
ATOM 2274 C CA . SER A 1 289 ? -0.236 -5.705 6.170 1.00 33.72 289 SER A CA 1
ATOM 2275 C C . SER A 1 289 ? -1.586 -6.204 6.672 1.00 33.72 289 SER A C 1
ATOM 2277 O O . SER A 1 289 ? -2.618 -5.581 6.415 1.00 33.72 289 SER A O 1
ATOM 2279 N N . LYS A 1 290 ? -1.595 -7.344 7.365 1.00 41.47 290 LYS A N 1
ATOM 2280 C CA . LYS A 1 290 ? -2.770 -7.822 8.101 1.00 41.47 290 LYS A CA 1
ATOM 2281 C C . LYS A 1 290 ? -2.354 -8.084 9.543 1.00 41.47 290 LYS A C 1
ATOM 2283 O O . LYS A 1 290 ? -1.438 -8.867 9.791 1.00 41.47 290 LYS A O 1
ATOM 2288 N N . VAL A 1 291 ? -3.044 -7.444 10.486 1.00 33.84 291 VAL A N 1
ATOM 2289 C CA . VAL A 1 291 ? -3.036 -7.871 11.890 1.00 33.84 291 VAL A CA 1
ATOM 2290 C C . VAL A 1 291 ? -3.779 -9.201 11.910 1.00 33.84 291 VAL A C 1
ATOM 2292 O O . VAL A 1 291 ? -4.960 -9.278 11.563 1.00 33.84 291 VAL A O 1
ATOM 2295 N N . LEU A 1 292 ? -3.049 -10.282 12.162 1.00 37.69 292 LEU A N 1
ATOM 2296 C CA . LEU A 1 292 ? -3.625 -11.616 12.198 1.00 37.69 292 LEU A CA 1
ATOM 2297 C C . LEU A 1 292 ? -4.122 -11.887 13.609 1.00 37.69 292 LEU A C 1
ATOM 2299 O O . LEU A 1 292 ? -3.339 -11.938 14.553 1.00 37.69 292 LEU A O 1
ATOM 2303 N N . LEU A 1 293 ? -5.428 -12.109 13.722 1.00 33.53 293 LEU A N 1
ATOM 2304 C CA . LEU A 1 293 ? -6.020 -12.731 14.895 1.00 33.53 293 LEU A CA 1
ATOM 2305 C C . LEU A 1 293 ? -5.443 -14.145 15.007 1.00 33.53 293 LEU A C 1
ATOM 2307 O O . LEU A 1 293 ? -5.696 -14.995 14.149 1.00 33.53 293 LEU A O 1
ATOM 2311 N N . HIS A 1 294 ? -4.657 -14.410 16.049 1.00 35.50 294 HIS A N 1
ATOM 2312 C CA . HIS A 1 294 ? -4.395 -15.786 16.443 1.00 35.50 294 HIS A CA 1
ATOM 2313 C C . HIS A 1 294 ? -5.731 -16.435 16.854 1.00 35.50 294 HIS A C 1
ATOM 2315 O O . HIS A 1 294 ? -6.420 -15.953 17.745 1.00 35.50 294 HIS A O 1
ATOM 2321 N N . ASN A 1 295 ? -6.082 -17.534 16.180 1.00 33.97 295 ASN A N 1
ATOM 2322 C CA . ASN A 1 295 ? -7.022 -18.578 16.613 1.00 33.97 295 ASN A CA 1
ATOM 2323 C C . ASN A 1 295 ? -8.525 -18.290 16.771 1.00 33.97 295 ASN A C 1
ATOM 2325 O O . ASN A 1 295 ? -9.232 -19.182 17.234 1.00 33.97 295 ASN A O 1
ATOM 2329 N N . ASN A 1 296 ? -9.073 -17.171 16.299 1.00 35.78 296 ASN A N 1
ATOM 2330 C CA . ASN A 1 296 ? -10.533 -17.025 16.301 1.00 35.78 296 ASN A CA 1
ATOM 2331 C C . ASN A 1 296 ? -11.148 -17.555 15.000 1.00 35.78 296 ASN A C 1
ATOM 2333 O O . ASN A 1 296 ? -10.849 -17.076 13.902 1.00 35.78 296 ASN A O 1
ATOM 2337 N N . HIS A 1 297 ? -12.021 -18.560 15.132 1.00 40.69 297 HIS A N 1
ATOM 2338 C CA . HIS A 1 297 ? -13.030 -18.871 14.121 1.00 40.69 297 HIS A CA 1
ATOM 2339 C C . HIS A 1 297 ? -13.712 -17.562 13.684 1.00 40.69 297 HIS A C 1
ATOM 2341 O O . HIS A 1 297 ? -13.912 -16.688 14.531 1.00 40.69 297 HIS A O 1
ATOM 2347 N N . PRO A 1 298 ? -14.041 -17.388 12.390 1.00 46.72 298 PRO A N 1
ATOM 2348 C CA . PRO A 1 298 ? -14.767 -16.205 11.948 1.00 46.72 298 PRO A CA 1
ATOM 2349 C C . PRO A 1 298 ? -16.036 -16.081 12.793 1.00 46.72 298 PRO A C 1
ATOM 2351 O O . PRO A 1 298 ? -16.876 -16.979 12.777 1.00 46.72 298 PRO A O 1
ATOM 2354 N N . VAL A 1 299 ? -16.145 -14.999 13.569 1.00 49.38 299 VAL A N 1
ATOM 2355 C CA . VAL A 1 299 ? -17.403 -14.662 14.236 1.00 49.38 299 VAL A CA 1
ATOM 2356 C C . VAL A 1 299 ? -18.426 -14.482 13.112 1.00 49.38 299 VAL A C 1
ATOM 2358 O O . VAL A 1 299 ? -18.145 -13.710 12.186 1.00 49.38 299 VAL A O 1
ATOM 2361 N N . PRO A 1 300 ? -19.557 -15.214 13.123 1.00 54.00 300 PRO A N 1
ATOM 2362 C CA . PRO A 1 300 ? -20.580 -15.064 12.101 1.00 54.00 300 PRO A CA 1
ATOM 2363 C C . PRO A 1 300 ? -20.961 -13.590 11.998 1.00 54.00 300 PRO A C 1
ATOM 2365 O O . PRO A 1 300 ? -21.284 -12.956 13.006 1.00 54.00 300 PRO A O 1
ATOM 2368 N N . ARG A 1 301 ? -20.872 -13.020 10.792 1.00 59.03 301 ARG A N 1
ATOM 2369 C CA . ARG A 1 301 ? -21.389 -11.670 10.569 1.00 59.03 301 ARG A CA 1
ATOM 2370 C C . ARG A 1 301 ? -22.898 -11.721 10.830 1.00 59.03 301 ARG A C 1
ATOM 2372 O O . ARG A 1 301 ? -23.520 -12.688 10.394 1.00 59.03 301 ARG A O 1
ATOM 2379 N N . PRO A 1 302 ? -23.484 -10.730 11.524 1.00 58.56 302 PRO A N 1
ATOM 2380 C CA . PRO A 1 302 ? -24.933 -10.659 11.639 1.00 58.56 302 PRO A CA 1
ATOM 2381 C C . PRO A 1 302 ? -25.522 -10.655 10.225 1.00 58.56 302 PRO A C 1
ATOM 2383 O O . PRO A 1 302 ? -25.124 -9.833 9.393 1.00 58.56 302 PRO A O 1
ATOM 2386 N N . GLU A 1 303 ? -26.397 -11.621 9.944 1.00 60.69 303 GLU A N 1
ATOM 2387 C CA . GLU A 1 303 ? -27.151 -11.664 8.694 1.00 60.69 303 GLU A CA 1
ATOM 2388 C C . GLU A 1 303 ? -27.971 -10.370 8.601 1.00 60.69 303 GLU A C 1
ATOM 2390 O O . GLU A 1 303 ? -28.629 -9.971 9.566 1.00 60.69 303 GLU A O 1
ATOM 2395 N N . LYS A 1 304 ? -27.823 -9.661 7.478 1.00 42.72 304 LYS A N 1
ATOM 2396 C CA . LYS A 1 304 ? -28.585 -8.447 7.174 1.00 42.72 304 LYS A CA 1
ATOM 2397 C C . LYS A 1 304 ? -29.914 -8.799 6.537 1.00 42.72 304 LYS A C 1
ATOM 2399 O O . LYS A 1 304 ? -29.902 -9.705 5.675 1.00 42.72 304 LYS A O 1
#

Foldseek 3Di:
DDDDDDPDDPPPPPPPPPPPPDDDDDDDDDDDDDDDDPPPPDDPPPDDDDDDPPAAEAEPADDDCDPVCVVVVNDSVRHDDDDLDPPADADPPPLRHEYDYPDLNVLLSCLVCVVVNVVSSHDYQHAHNVVSVQVQFQLSVCVVCVQLVNNLVFFDWDQAQVRDDPQKKKDFRHDDFLPLIDGDRHSVSVCVSVVPDDSNTMIIGHFDWAQKKKKKWFFAAQLDTPDIKIKIWGWPDRGDGPPVTDGPDIDIDDDDVVVVCSCSDP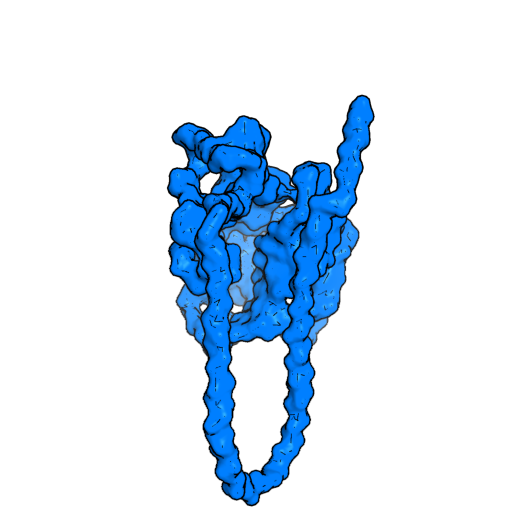SNSVSSNSSHVPDDGTGDTDIDIDPDDPPDDPDDDPDD